Protein AF-A0AB35UXJ4-F1 (afdb_monomer_lite)

Structure (mmCIF, N/CA/C/O backbone):
data_AF-A0AB35UXJ4-F1
#
_entry.id   AF-A0AB35UXJ4-F1
#
loop_
_atom_site.group_PDB
_atom_site.id
_atom_site.type_symbol
_atom_site.label_atom_id
_atom_site.label_alt_id
_atom_site.label_comp_id
_atom_site.label_asym_id
_atom_site.label_entity_id
_atom_site.label_seq_id
_atom_site.pdbx_PDB_ins_code
_atom_site.Cartn_x
_atom_site.Cartn_y
_atom_site.Cartn_z
_atom_site.occupancy
_atom_site.B_iso_or_equiv
_atom_site.auth_seq_id
_atom_site.auth_comp_id
_atom_site.auth_asym_id
_atom_site.auth_atom_id
_atom_site.pdbx_PDB_model_num
ATOM 1 N N . MET A 1 1 ? 7.192 -17.928 13.103 1.00 44.62 1 MET A N 1
ATOM 2 C CA . MET A 1 1 ? 7.747 -16.560 13.075 1.00 44.62 1 MET A CA 1
ATOM 3 C C . MET A 1 1 ? 8.350 -16.409 11.691 1.00 44.62 1 MET A C 1
ATOM 5 O O . MET A 1 1 ? 9.428 -16.938 11.466 1.00 44.62 1 MET A O 1
ATOM 9 N N . GLU A 1 2 ? 7.587 -15.884 10.732 1.00 48.31 2 GLU A N 1
ATOM 10 C CA . GLU A 1 2 ? 8.100 -15.662 9.373 1.00 48.31 2 GLU A CA 1
ATOM 11 C C . GLU A 1 2 ? 9.211 -14.609 9.406 1.00 48.31 2 GLU A C 1
ATOM 13 O O . GLU A 1 2 ? 9.167 -13.668 10.206 1.00 48.31 2 GLU A O 1
ATOM 18 N N . GLU A 1 3 ? 10.234 -14.802 8.577 1.00 53.00 3 GLU A N 1
ATOM 19 C CA . GLU A 1 3 ? 11.333 -13.854 8.421 1.00 53.00 3 GLU A CA 1
ATOM 20 C C . GLU A 1 3 ? 10.792 -12.531 7.873 1.00 53.00 3 GLU A C 1
ATOM 22 O O . GLU A 1 3 ? 10.389 -12.434 6.716 1.00 53.00 3 GLU A O 1
ATOM 27 N N . LYS A 1 4 ? 10.803 -11.489 8.708 1.00 73.81 4 LYS A N 1
ATOM 28 C CA . LYS A 1 4 ? 10.549 -10.123 8.254 1.00 73.81 4 LYS A CA 1
ATOM 29 C C . LYS A 1 4 ? 11.798 -9.612 7.542 1.00 73.81 4 LYS A C 1
ATOM 31 O O . LYS A 1 4 ? 12.738 -9.198 8.224 1.00 73.81 4 LYS A O 1
ATOM 36 N N . PHE A 1 5 ? 11.814 -9.600 6.211 1.00 78.75 5 PHE A N 1
ATOM 37 C CA . PHE A 1 5 ? 12.940 -9.021 5.471 1.00 78.75 5 PHE A CA 1
ATOM 38 C C . PHE A 1 5 ? 12.989 -7.501 5.675 1.00 78.75 5 PHE A C 1
ATOM 40 O O . PHE A 1 5 ? 12.001 -6.880 6.067 1.00 78.75 5 PHE A O 1
ATOM 47 N N . THR A 1 6 ? 14.155 -6.904 5.466 1.00 87.25 6 THR A N 1
ATOM 48 C CA . THR A 1 6 ? 14.350 -5.450 5.454 1.00 87.25 6 THR A CA 1
ATOM 49 C C . THR A 1 6 ? 14.765 -5.039 4.057 1.00 87.25 6 THR A C 1
ATOM 51 O O . THR A 1 6 ? 15.587 -5.725 3.454 1.00 87.25 6 THR A O 1
ATOM 54 N N . PHE A 1 7 ? 14.240 -3.922 3.572 1.00 89.56 7 PHE A N 1
ATOM 55 C CA . PHE A 1 7 ? 14.668 -3.352 2.303 1.00 89.56 7 PHE A CA 1
ATOM 56 C C . PHE A 1 7 ? 16.129 -2.917 2.414 1.00 89.56 7 PHE A C 1
ATOM 58 O O . PHE A 1 7 ? 16.458 -2.108 3.292 1.00 89.56 7 PHE A O 1
ATOM 65 N N . ASP A 1 8 ? 16.990 -3.439 1.535 1.00 92.88 8 ASP A N 1
ATOM 66 C CA . ASP A 1 8 ? 18.337 -2.901 1.364 1.00 92.88 8 ASP A CA 1
ATOM 67 C C . ASP A 1 8 ? 18.229 -1.501 0.765 1.00 92.88 8 ASP A C 1
ATOM 69 O O . ASP A 1 8 ? 17.646 -1.310 -0.303 1.00 92.88 8 ASP A O 1
ATOM 73 N N . VAL A 1 9 ? 18.776 -0.505 1.457 1.00 94.00 9 VAL A N 1
ATOM 74 C CA . VAL A 1 9 ? 18.651 0.899 1.051 1.00 94.00 9 VAL A CA 1
ATOM 75 C C . VAL A 1 9 ? 19.321 1.126 -0.300 1.00 94.00 9 VAL A C 1
ATOM 77 O O . VAL A 1 9 ? 18.736 1.757 -1.179 1.00 94.00 9 VAL A O 1
ATOM 80 N N . VAL A 1 10 ? 20.522 0.578 -0.497 1.00 95.38 10 VAL A N 1
ATOM 81 C CA . VAL A 1 10 ? 21.304 0.809 -1.717 1.00 95.38 10 VAL A CA 1
ATOM 82 C C . VAL A 1 10 ? 20.694 0.058 -2.903 1.00 95.38 10 VAL A C 1
ATOM 84 O O . VAL A 1 10 ? 20.486 0.656 -3.963 1.00 95.38 10 VAL A O 1
ATOM 87 N N . GLY A 1 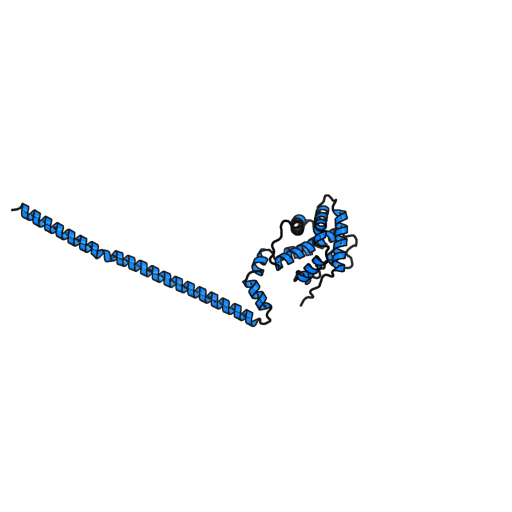11 ? 20.369 -1.223 -2.725 1.00 94.31 11 GLY A N 1
ATOM 88 C CA . GLY A 1 11 ? 19.704 -2.067 -3.715 1.00 94.31 11 GLY A CA 1
ATOM 89 C C . GLY A 1 11 ? 18.352 -1.504 -4.138 1.00 94.31 11 GLY A C 1
ATOM 90 O O . GLY A 1 11 ? 18.114 -1.316 -5.335 1.00 94.31 11 GLY A O 1
ATOM 91 N N . SER A 1 12 ? 17.518 -1.110 -3.171 1.00 94.88 12 SER A N 1
ATOM 92 C CA . SER A 1 12 ? 16.196 -0.527 -3.432 1.00 94.88 12 SER A CA 1
ATOM 93 C C . SER A 1 12 ? 16.286 0.784 -4.209 1.00 94.88 12 SER A C 1
ATOM 95 O O . SER A 1 12 ? 15.587 0.951 -5.208 1.00 94.88 12 SER A O 1
ATOM 97 N N . LEU A 1 13 ? 17.171 1.707 -3.810 1.00 96.25 13 LEU A N 1
ATOM 98 C CA . LEU A 1 13 ? 17.358 2.971 -4.531 1.00 96.25 13 LEU A CA 1
ATOM 99 C C . LEU A 1 13 ? 17.861 2.741 -5.956 1.00 96.25 13 LEU A C 1
ATOM 101 O O . LEU A 1 13 ? 17.386 3.383 -6.892 1.00 96.25 13 LEU A O 1
ATOM 105 N N . ASN A 1 14 ? 18.784 1.798 -6.146 1.00 95.31 14 ASN A N 1
ATOM 106 C CA . ASN A 1 14 ? 19.282 1.459 -7.472 1.00 95.31 14 ASN A CA 1
ATOM 107 C C . ASN A 1 14 ? 18.188 0.840 -8.356 1.00 95.31 14 ASN A C 1
ATOM 109 O O . ASN A 1 14 ? 18.100 1.190 -9.532 1.00 95.31 14 ASN A O 1
ATOM 113 N N . ALA A 1 15 ? 17.355 -0.046 -7.806 1.00 94.38 15 ALA A N 1
ATOM 114 C CA . ALA A 1 15 ? 16.219 -0.630 -8.511 1.00 94.38 15 ALA A CA 1
ATOM 115 C C . ALA A 1 15 ? 15.206 0.452 -8.916 1.00 94.38 15 ALA A C 1
ATOM 117 O O . ALA A 1 15 ? 14.901 0.574 -10.101 1.00 94.38 15 ALA A O 1
ATOM 118 N N . ILE A 1 16 ? 14.775 1.301 -7.974 1.00 96.44 16 ILE A N 1
ATOM 119 C CA . ILE A 1 16 ? 13.869 2.430 -8.241 1.00 96.44 16 ILE A CA 1
ATOM 120 C C . ILE A 1 16 ? 14.445 3.326 -9.335 1.00 96.44 16 ILE A C 1
ATOM 122 O O . ILE A 1 16 ? 13.769 3.581 -10.327 1.00 96.44 16 ILE A O 1
ATOM 126 N N . ARG A 1 17 ? 15.706 3.756 -9.205 1.00 96.31 17 ARG A N 1
ATOM 127 C CA . ARG A 1 17 ? 16.361 4.620 -10.195 1.00 96.31 17 ARG A CA 1
ATOM 128 C C . ARG A 1 17 ? 16.306 4.021 -11.594 1.00 96.31 17 ARG A C 1
ATOM 130 O O . ARG A 1 17 ? 15.861 4.693 -12.512 1.00 96.31 17 ARG A O 1
ATOM 137 N N . LYS A 1 18 ? 16.716 2.760 -11.754 1.00 94.31 18 LYS A N 1
ATOM 138 C CA . LYS A 1 18 ? 16.740 2.107 -13.069 1.00 94.31 18 LYS A CA 1
ATOM 139 C C . LYS A 1 18 ? 15.347 2.002 -13.688 1.00 94.31 18 LYS A C 1
ATOM 141 O O . LYS A 1 18 ? 15.207 2.160 -14.894 1.00 94.31 18 LYS A O 1
ATOM 146 N N . ILE A 1 19 ? 14.321 1.736 -12.881 1.00 95.19 19 ILE A N 1
ATOM 147 C CA . ILE A 1 19 ? 12.937 1.664 -13.366 1.00 95.19 19 ILE A CA 1
ATOM 148 C C . ILE A 1 19 ? 12.414 3.062 -13.726 1.00 95.19 19 ILE A C 1
ATOM 150 O O . ILE A 1 19 ? 11.730 3.215 -14.733 1.00 95.19 19 ILE A O 1
ATOM 154 N N . LEU A 1 20 ? 12.778 4.101 -12.972 1.00 96.50 20 LEU A N 1
ATOM 155 C CA . LEU A 1 20 ? 12.447 5.485 -13.322 1.00 96.50 20 LEU A CA 1
ATOM 156 C C . LEU A 1 20 ? 13.184 5.959 -14.583 1.00 96.50 20 LEU A C 1
ATOM 158 O O . LEU A 1 20 ? 12.603 6.681 -15.387 1.00 96.50 20 LEU A O 1
ATOM 162 N N . ASP A 1 21 ? 14.420 5.512 -14.811 1.00 95.44 21 ASP A N 1
ATOM 163 C CA . ASP A 1 21 ? 15.148 5.776 -16.058 1.00 95.44 21 ASP A CA 1
ATOM 164 C C . ASP A 1 21 ? 14.457 5.114 -17.266 1.00 95.44 21 ASP A C 1
ATOM 166 O O . ASP A 1 21 ? 14.473 5.665 -18.367 1.00 95.44 21 ASP A O 1
ATOM 170 N N . ILE A 1 22 ? 13.813 3.955 -17.069 1.00 94.38 22 ILE A N 1
ATOM 171 C CA . ILE A 1 22 ? 12.920 3.353 -18.070 1.00 94.38 22 ILE A CA 1
ATOM 172 C C . ILE A 1 22 ? 11.675 4.229 -18.244 1.00 94.38 22 ILE A C 1
ATOM 174 O O . ILE A 1 22 ? 11.307 4.525 -19.375 1.00 94.38 22 ILE A O 1
ATOM 178 N N . ALA A 1 23 ? 11.042 4.692 -17.162 1.00 96.00 23 ALA A N 1
ATOM 179 C CA . ALA A 1 23 ? 9.846 5.534 -17.244 1.00 96.00 23 ALA A CA 1
ATOM 180 C C . ALA A 1 23 ? 10.096 6.797 -18.093 1.00 96.00 23 ALA A C 1
ATOM 182 O O . ALA A 1 23 ? 9.291 7.137 -18.959 1.00 96.00 23 ALA A O 1
ATOM 183 N N . GLU A 1 24 ? 11.259 7.434 -17.943 1.00 96.31 24 GLU A N 1
ATOM 184 C CA . GLU A 1 24 ? 11.655 8.599 -18.748 1.00 96.31 24 GLU A CA 1
ATOM 185 C C . GLU A 1 24 ? 11.679 8.317 -20.261 1.00 96.31 24 GLU A C 1
ATOM 187 O O . GLU A 1 24 ? 11.420 9.220 -21.052 1.00 96.31 24 GLU A O 1
ATOM 192 N N . GLN A 1 25 ? 11.937 7.074 -20.680 1.00 94.62 25 GLN A N 1
ATOM 193 C CA . GLN A 1 25 ? 11.917 6.672 -22.094 1.00 94.62 25 GLN A CA 1
ATOM 194 C C . GLN A 1 25 ? 10.496 6.443 -22.631 1.00 94.62 25 GLN A C 1
ATOM 196 O O . GLN A 1 25 ? 10.285 6.439 -23.844 1.00 94.62 25 GLN A O 1
ATOM 201 N N . TYR A 1 26 ? 9.525 6.208 -21.745 1.00 93.69 26 TYR A N 1
ATOM 202 C CA . TYR A 1 26 ? 8.147 5.866 -22.104 1.00 93.69 26 TYR A CA 1
ATOM 203 C C . TYR A 1 26 ? 7.180 7.043 -21.930 1.00 93.69 26 TYR A C 1
ATOM 205 O O . TYR A 1 26 ? 6.108 7.003 -22.524 1.00 93.69 26 TYR A O 1
ATOM 213 N N . LYS A 1 27 ? 7.548 8.097 -21.187 1.00 94.31 27 LYS A N 1
ATOM 214 C CA . LYS A 1 27 ? 6.657 9.221 -20.834 1.00 94.31 27 LYS A CA 1
ATOM 215 C C . LYS A 1 27 ? 5.994 9.929 -22.021 1.00 94.31 27 LYS A C 1
ATOM 217 O O . LYS A 1 27 ? 4.864 10.379 -21.903 1.00 94.31 27 LYS A O 1
ATOM 222 N N . ASP A 1 28 ? 6.675 10.000 -23.166 1.00 94.81 28 ASP A N 1
ATOM 223 C CA . ASP A 1 28 ? 6.176 10.703 -24.356 1.00 94.81 28 ASP A CA 1
ATOM 224 C C . ASP A 1 28 ? 5.250 9.822 -25.220 1.00 94.81 28 ASP A C 1
ATOM 226 O O . ASP A 1 28 ? 4.777 10.245 -26.279 1.00 94.81 28 ASP A O 1
ATOM 230 N N . ARG A 1 29 ? 4.986 8.573 -24.806 1.00 93.50 29 ARG A N 1
ATOM 231 C CA . ARG A 1 29 ? 4.039 7.694 -25.499 1.00 93.50 29 ARG A CA 1
ATOM 232 C C . ARG A 1 29 ? 2.608 8.157 -25.258 1.00 93.50 29 ARG A C 1
ATOM 234 O O . ARG A 1 29 ? 2.197 8.405 -24.132 1.00 93.50 29 ARG A O 1
ATOM 241 N N . ASN A 1 30 ? 1.815 8.187 -26.325 1.00 93.00 30 ASN A N 1
ATOM 242 C CA . ASN A 1 30 ? 0.389 8.510 -26.261 1.00 93.00 30 ASN A CA 1
ATOM 243 C C . ASN A 1 30 ? -0.468 7.255 -26.004 1.00 93.00 30 ASN A C 1
ATOM 245 O O . ASN A 1 30 ? -1.399 6.953 -26.750 1.00 93.00 30 ASN A O 1
ATOM 249 N N . ASP A 1 31 ? -0.089 6.473 -24.998 1.00 93.56 31 ASP A N 1
ATOM 250 C CA . ASP A 1 31 ? -0.793 5.272 -24.557 1.00 93.56 31 ASP A CA 1
ATOM 251 C C . ASP A 1 31 ? -0.819 5.200 -23.022 1.00 93.56 31 ASP A C 1
ATOM 253 O O . ASP A 1 31 ? -0.272 6.053 -22.320 1.00 93.56 31 ASP A O 1
ATOM 257 N N . TRP A 1 32 ? -1.476 4.173 -22.480 1.00 94.12 32 TRP A N 1
ATOM 258 C CA . TRP A 1 32 ? -1.582 4.002 -21.030 1.00 94.12 32 TRP A CA 1
ATOM 259 C C . TRP A 1 32 ? -0.216 3.770 -20.360 1.00 94.12 32 TRP A C 1
ATOM 261 O O . TRP A 1 32 ? -0.048 4.097 -19.189 1.00 94.12 32 TRP A O 1
ATOM 271 N N . MET A 1 33 ? 0.772 3.245 -21.092 1.00 93.50 33 MET A N 1
ATOM 272 C CA . MET A 1 33 ? 2.122 3.052 -20.567 1.00 93.50 33 MET A CA 1
ATOM 273 C C . MET A 1 33 ? 2.868 4.378 -20.431 1.00 93.50 33 MET A C 1
ATOM 275 O O . MET A 1 33 ? 3.610 4.546 -19.465 1.00 93.50 33 MET A O 1
ATOM 279 N N . GLY A 1 34 ? 2.660 5.327 -21.348 1.00 95.00 34 GLY A N 1
ATOM 280 C CA . GLY A 1 34 ? 3.180 6.687 -21.210 1.00 95.00 34 GLY A CA 1
ATOM 281 C C . GLY A 1 34 ? 2.569 7.433 -20.027 1.00 95.00 34 GLY A C 1
ATOM 282 O O . GLY A 1 34 ? 3.291 8.083 -19.266 1.00 95.00 34 GLY A O 1
ATOM 283 N N . GLU A 1 35 ? 1.266 7.261 -19.785 1.00 96.25 35 GLU A N 1
ATOM 284 C CA . GLU A 1 35 ? 0.632 7.819 -18.587 1.00 96.25 35 GLU A CA 1
ATOM 285 C C . GLU A 1 35 ? 1.176 7.170 -17.304 1.00 96.25 35 GLU A C 1
ATOM 287 O O . GLU A 1 35 ? 1.583 7.891 -16.395 1.00 96.25 35 GLU A O 1
ATOM 292 N N . LEU A 1 36 ? 1.284 5.836 -17.246 1.00 96.19 36 LEU A N 1
ATOM 293 C CA . LEU A 1 36 ? 1.891 5.126 -16.112 1.00 96.19 36 LEU A CA 1
ATOM 294 C C . LEU A 1 36 ? 3.313 5.625 -15.824 1.00 96.19 36 LEU A C 1
ATOM 296 O O . LEU A 1 36 ? 3.661 5.904 -14.676 1.00 96.19 36 LEU A O 1
ATOM 300 N N . ALA A 1 37 ? 4.128 5.753 -16.872 1.00 96.81 37 ALA A N 1
ATOM 301 C CA . ALA A 1 37 ? 5.487 6.259 -16.774 1.00 96.81 37 ALA A CA 1
ATOM 302 C C . ALA A 1 37 ? 5.522 7.686 -16.208 1.00 96.81 37 ALA A C 1
ATOM 304 O O . ALA A 1 37 ? 6.327 7.975 -15.325 1.00 96.81 37 ALA A O 1
ATOM 305 N N . THR A 1 38 ? 4.606 8.550 -16.649 1.00 97.31 38 THR A N 1
ATOM 306 C CA . THR A 1 38 ? 4.476 9.924 -16.147 1.00 97.31 38 THR A CA 1
ATOM 307 C C . THR A 1 38 ? 4.150 9.935 -14.651 1.00 97.31 38 THR A C 1
ATOM 309 O O . THR A 1 38 ? 4.852 10.587 -13.883 1.00 97.31 38 THR A O 1
ATOM 312 N N . ARG A 1 39 ? 3.176 9.127 -14.202 1.00 96.56 39 ARG A N 1
ATOM 313 C CA . ARG A 1 39 ? 2.820 9.022 -12.771 1.00 96.56 39 ARG A CA 1
ATOM 314 C C . ARG A 1 39 ? 3.981 8.539 -11.901 1.00 96.56 39 ARG A C 1
ATOM 316 O O . ARG A 1 39 ? 4.142 9.000 -10.775 1.00 96.56 39 ARG A O 1
ATOM 323 N N . LEU A 1 40 ? 4.798 7.614 -12.407 1.00 97.06 40 LEU A N 1
ATOM 324 C CA . LEU A 1 40 ? 5.996 7.149 -11.701 1.00 97.06 40 LEU A CA 1
ATOM 325 C C . LEU A 1 40 ? 7.077 8.237 -11.617 1.00 97.06 40 LEU A C 1
ATOM 327 O O . LEU A 1 40 ? 7.740 8.358 -10.588 1.00 97.06 40 LEU A O 1
ATOM 331 N N . ILE A 1 41 ? 7.245 9.042 -12.669 1.00 96.81 41 ILE A N 1
ATOM 332 C CA . ILE A 1 41 ? 8.180 10.175 -12.673 1.00 96.81 41 ILE A CA 1
ATOM 333 C C . ILE A 1 41 ? 7.732 11.252 -11.681 1.00 96.81 41 ILE A C 1
ATOM 335 O O . ILE A 1 41 ? 8.576 11.770 -10.950 1.00 96.81 41 ILE A O 1
ATOM 339 N N . ASP A 1 42 ? 6.432 11.541 -11.594 1.00 96.00 42 ASP A N 1
ATOM 340 C CA . ASP A 1 42 ? 5.886 12.508 -10.630 1.00 96.00 42 ASP A CA 1
ATOM 341 C C . ASP A 1 42 ? 6.235 12.126 -9.179 1.00 96.00 42 ASP A C 1
ATOM 343 O O . ASP A 1 42 ? 6.496 12.989 -8.342 1.00 96.00 42 ASP A O 1
ATOM 347 N N . LEU A 1 43 ? 6.329 10.822 -8.894 1.00 95.12 43 LEU A N 1
ATOM 348 C CA . LEU A 1 43 ? 6.711 10.275 -7.589 1.00 95.12 43 LEU A CA 1
ATOM 349 C C . LEU A 1 43 ? 8.220 10.249 -7.325 1.00 95.12 43 LEU A C 1
ATOM 351 O O . LEU A 1 43 ? 8.637 9.932 -6.212 1.00 95.12 43 LEU A O 1
ATOM 355 N N . LYS A 1 44 ? 9.069 10.566 -8.309 1.00 94.12 44 LYS A N 1
ATOM 356 C CA . LYS A 1 44 ? 10.532 10.404 -8.223 1.00 94.12 44 LYS A CA 1
ATOM 357 C C . LYS A 1 44 ? 11.139 11.056 -6.984 1.00 94.12 44 LYS A C 1
ATOM 359 O O . LYS A 1 44 ? 12.000 10.452 -6.350 1.00 94.12 44 LYS A O 1
ATOM 364 N N . LEU A 1 45 ? 10.707 12.269 -6.641 1.00 92.12 45 LEU A N 1
ATOM 365 C CA . LEU A 1 45 ? 11.223 12.995 -5.475 1.00 92.12 45 LEU A CA 1
ATOM 366 C C . LEU A 1 45 ? 10.801 12.350 -4.149 1.00 92.12 45 LEU A C 1
ATOM 368 O O . LEU A 1 45 ? 11.563 12.398 -3.184 1.00 92.12 45 LEU A O 1
ATOM 372 N N . ASP A 1 46 ? 9.632 11.715 -4.124 1.00 91.62 46 ASP A N 1
ATOM 373 C CA . ASP A 1 46 ? 9.080 11.072 -2.935 1.00 91.62 46 ASP A CA 1
ATOM 374 C C . ASP A 1 46 ? 9.746 9.712 -2.691 1.00 91.62 46 ASP A C 1
ATOM 376 O O . ASP A 1 46 ? 10.151 9.403 -1.569 1.00 91.62 46 ASP A O 1
ATOM 380 N N . VAL A 1 47 ? 9.915 8.909 -3.750 1.00 93.56 47 VAL A N 1
ATOM 381 C CA . VAL A 1 47 ? 10.314 7.495 -3.628 1.00 93.56 47 VAL A CA 1
ATOM 382 C C . VAL A 1 47 ? 11.814 7.248 -3.779 1.00 93.56 47 VAL A C 1
ATOM 384 O O . VAL A 1 47 ? 12.335 6.273 -3.238 1.00 93.56 47 VAL A O 1
ATOM 387 N N . HIS A 1 48 ? 12.550 8.119 -4.475 1.00 93.38 48 HIS A N 1
ATOM 388 C CA . HIS A 1 48 ? 13.998 7.977 -4.661 1.00 93.38 48 HIS A CA 1
ATOM 389 C C . HIS A 1 48 ? 14.774 8.715 -3.556 1.00 93.38 48 HIS A C 1
ATOM 391 O O . HIS A 1 48 ? 15.562 9.630 -3.808 1.00 93.38 48 HIS A O 1
ATOM 397 N N . SER A 1 49 ? 14.537 8.322 -2.302 1.00 95.00 49 SER A N 1
ATOM 398 C CA . SER A 1 49 ? 15.248 8.859 -1.140 1.00 95.00 49 SER A CA 1
ATOM 399 C C . SER A 1 49 ? 15.520 7.788 -0.084 1.00 95.00 49 SER A C 1
ATOM 401 O O . SER A 1 49 ? 14.710 6.890 0.144 1.00 95.00 49 SER A O 1
ATOM 403 N N . GLU A 1 50 ? 16.652 7.895 0.618 1.00 95.38 50 GLU A N 1
ATOM 404 C CA . GLU A 1 50 ? 16.944 7.010 1.758 1.00 95.38 50 GLU A CA 1
ATOM 405 C C . GLU A 1 50 ? 15.878 7.137 2.855 1.00 95.38 50 GLU A C 1
ATOM 407 O O . GLU A 1 50 ? 15.522 6.157 3.508 1.00 95.38 50 GLU A O 1
ATOM 412 N N . SER A 1 51 ? 15.334 8.345 3.037 1.00 95.06 51 SER A N 1
ATOM 413 C CA . SER A 1 51 ? 14.249 8.616 3.984 1.00 95.06 51 SER A CA 1
ATOM 414 C C . SER A 1 51 ? 13.015 7.765 3.686 1.00 95.06 51 SER A C 1
ATOM 416 O O . SER A 1 51 ? 12.439 7.180 4.607 1.00 95.06 51 SER A O 1
ATOM 418 N N . TYR A 1 52 ? 12.649 7.634 2.407 1.00 94.12 52 TYR A N 1
ATOM 419 C CA . TYR A 1 52 ? 11.535 6.800 1.976 1.00 94.12 52 TYR A CA 1
ATOM 420 C C . TYR A 1 52 ? 11.776 5.327 2.311 1.00 94.12 52 TYR A C 1
ATOM 422 O O . TYR A 1 52 ? 10.965 4.731 3.017 1.00 94.12 52 TYR A O 1
ATOM 430 N N . ILE A 1 53 ? 12.927 4.757 1.937 1.00 95.06 53 ILE A N 1
ATOM 431 C CA . ILE A 1 53 ? 13.232 3.343 2.231 1.00 95.06 53 ILE A CA 1
ATOM 432 C C . ILE A 1 53 ? 13.268 3.073 3.743 1.00 95.06 53 ILE A C 1
ATOM 434 O O . ILE A 1 53 ? 12.730 2.077 4.230 1.00 95.06 53 ILE A O 1
ATOM 438 N N . ASN A 1 54 ? 13.826 3.998 4.523 1.00 93.00 54 ASN A N 1
ATOM 439 C CA . ASN A 1 54 ? 13.813 3.912 5.982 1.00 93.00 54 ASN A CA 1
ATOM 440 C C . ASN A 1 54 ? 12.400 4.061 6.571 1.00 93.00 54 ASN A C 1
ATOM 442 O O . ASN A 1 54 ? 12.097 3.480 7.614 1.00 93.00 54 ASN A O 1
ATOM 446 N N . SER A 1 55 ? 11.517 4.832 5.933 1.00 91.38 55 SER A N 1
ATOM 447 C CA . SER A 1 55 ? 10.093 4.884 6.276 1.00 91.38 55 SER A CA 1
ATOM 448 C C . SER A 1 55 ? 9.424 3.533 6.024 1.00 91.38 55 SER A C 1
ATOM 450 O O . SER A 1 55 ? 8.769 3.009 6.924 1.00 91.38 55 SER A O 1
ATOM 452 N N . LEU A 1 56 ? 9.673 2.912 4.867 1.00 91.50 56 LEU A N 1
ATOM 453 C CA . LEU A 1 56 ? 9.143 1.587 4.540 1.00 91.50 56 LEU A CA 1
ATOM 454 C C . LEU A 1 56 ? 9.584 0.533 5.560 1.00 91.50 56 LEU A C 1
ATOM 456 O O . LEU A 1 56 ? 8.752 -0.185 6.111 1.00 91.50 56 LEU A O 1
ATOM 460 N N . ASN A 1 57 ? 10.875 0.496 5.900 1.00 90.25 57 ASN A N 1
ATOM 461 C CA . ASN A 1 57 ? 11.414 -0.433 6.896 1.00 90.25 57 ASN A CA 1
ATOM 462 C C . ASN A 1 57 ? 10.761 -0.287 8.284 1.00 90.25 57 ASN A C 1
ATOM 464 O O . ASN A 1 57 ? 10.628 -1.284 9.003 1.00 90.25 57 ASN A O 1
ATOM 468 N N . ARG A 1 58 ? 10.346 0.932 8.655 1.00 88.06 58 ARG A N 1
ATOM 469 C CA . ARG A 1 58 ? 9.663 1.221 9.926 1.00 88.06 58 ARG A CA 1
ATOM 470 C C . ARG A 1 58 ? 8.171 0.894 9.888 1.00 88.06 58 ARG A C 1
ATOM 472 O O . ARG A 1 58 ? 7.655 0.388 10.881 1.00 88.06 58 ARG A O 1
ATOM 479 N N . ASN A 1 59 ? 7.501 1.169 8.770 1.00 86.19 59 ASN A N 1
ATOM 480 C CA . ASN A 1 59 ? 6.038 1.221 8.711 1.00 86.19 59 ASN A CA 1
ATOM 481 C C . ASN A 1 59 ? 5.385 0.005 8.018 1.00 86.19 59 ASN A C 1
ATOM 483 O O . ASN A 1 59 ? 4.253 -0.338 8.356 1.00 86.19 59 ASN A O 1
ATOM 487 N N . LEU A 1 60 ? 6.074 -0.693 7.105 1.00 85.62 60 LEU A N 1
ATOM 488 C CA . LEU A 1 60 ? 5.530 -1.851 6.371 1.00 85.62 60 LEU A CA 1
ATOM 489 C C . LEU A 1 60 ? 5.650 -3.163 7.157 1.00 85.62 60 LEU A C 1
ATOM 491 O O . LEU A 1 60 ? 6.533 -3.982 6.912 1.00 85.62 60 LEU A O 1
ATOM 495 N N . ILE A 1 61 ? 4.781 -3.384 8.142 1.00 76.62 61 ILE A N 1
ATOM 496 C CA . ILE A 1 61 ? 4.909 -4.533 9.058 1.00 76.62 61 ILE A CA 1
ATOM 497 C C . ILE A 1 61 ? 4.512 -5.872 8.401 1.00 76.62 61 ILE A C 1
ATOM 499 O O . ILE A 1 61 ? 5.185 -6.877 8.637 1.00 76.62 61 ILE A O 1
ATOM 503 N N . THR A 1 62 ? 3.442 -5.907 7.602 1.00 74.94 62 THR A N 1
ATOM 504 C CA . THR A 1 62 ? 2.924 -7.109 6.921 1.00 74.94 62 THR A CA 1
ATOM 505 C C . THR A 1 62 ? 3.590 -7.297 5.567 1.00 74.94 62 THR A C 1
ATOM 507 O O . THR A 1 62 ? 4.026 -8.416 5.308 1.00 74.94 62 THR A O 1
ATOM 510 N N . CYS A 1 63 ? 3.773 -6.252 4.744 1.00 79.50 63 CYS A N 1
ATOM 511 C CA . CYS A 1 63 ? 4.437 -6.425 3.443 1.00 79.50 63 CYS A CA 1
ATOM 512 C C . CYS A 1 63 ? 5.863 -6.978 3.583 1.00 79.50 63 CYS A C 1
ATOM 514 O O . CYS A 1 63 ? 6.282 -7.792 2.767 1.00 79.50 63 CYS A O 1
ATOM 516 N N . ARG A 1 64 ? 6.571 -6.664 4.678 1.00 79.25 64 ARG A N 1
ATOM 517 C CA . ARG A 1 64 ? 7.884 -7.252 5.003 1.00 79.25 64 ARG A CA 1
ATOM 518 C C . ARG A 1 64 ? 7.877 -8.758 5.292 1.00 79.25 64 ARG A C 1
ATOM 520 O O . ARG A 1 64 ? 8.945 -9.352 5.398 1.00 79.25 64 ARG A O 1
ATOM 527 N N . SER A 1 65 ? 6.714 -9.382 5.456 1.00 78.81 65 SER A N 1
ATOM 528 C CA . SER A 1 65 ? 6.599 -10.847 5.570 1.00 78.81 65 SER A CA 1
ATOM 529 C C . SER A 1 65 ? 6.496 -11.506 4.186 1.00 78.81 65 SER A C 1
ATOM 531 O O . SER A 1 65 ? 6.797 -12.685 4.024 1.00 78.81 65 SER A O 1
ATOM 533 N N . PHE A 1 66 ? 6.163 -10.727 3.152 1.00 80.12 66 PHE A N 1
ATOM 534 C CA . PHE A 1 66 ? 6.052 -11.186 1.774 1.00 80.12 66 PHE A CA 1
ATOM 535 C C . PHE A 1 66 ? 7.301 -10.816 0.985 1.00 80.12 66 PHE A C 1
ATOM 537 O O . PHE A 1 66 ? 7.340 -9.786 0.322 1.00 80.12 66 PHE A O 1
ATOM 544 N N . LYS A 1 67 ? 8.314 -11.690 0.967 1.00 81.50 67 LYS A N 1
ATOM 545 C CA . LYS A 1 67 ? 9.543 -11.477 0.170 1.00 81.50 67 LYS A CA 1
ATOM 546 C C . LYS A 1 67 ? 9.270 -11.226 -1.324 1.00 81.50 67 LYS A C 1
ATOM 548 O O . LYS A 1 67 ? 10.156 -10.802 -2.052 1.00 81.50 67 LYS A O 1
ATOM 553 N N . GLY A 1 68 ? 8.069 -11.537 -1.826 1.00 83.75 68 GLY A N 1
ATOM 554 C CA . GLY A 1 68 ? 7.579 -11.128 -3.154 1.00 83.75 68 GLY A CA 1
ATOM 555 C C . GLY A 1 68 ? 7.623 -9.618 -3.390 1.00 83.75 68 GLY A C 1
ATOM 556 O O . GLY A 1 68 ? 7.939 -9.193 -4.493 1.00 83.75 68 GLY A O 1
ATOM 557 N N . LEU A 1 69 ? 7.380 -8.839 -2.340 1.00 87.62 69 LEU A N 1
ATOM 558 C CA . LEU A 1 69 ? 7.324 -7.382 -2.328 1.00 87.62 69 LEU A CA 1
ATOM 559 C C . LEU A 1 69 ? 8.659 -6.742 -1.927 1.00 87.62 69 LEU A C 1
ATOM 561 O O . LEU A 1 69 ? 8.691 -5.708 -1.274 1.00 87.62 69 LEU A O 1
ATOM 565 N N . ASP A 1 70 ? 9.785 -7.372 -2.234 1.00 90.38 70 ASP A N 1
ATOM 566 C CA . ASP A 1 70 ? 11.071 -6.693 -2.093 1.00 90.38 70 ASP A CA 1
ATOM 567 C C . ASP A 1 70 ? 11.280 -5.781 -3.312 1.00 90.38 70 ASP A C 1
ATOM 569 O O . ASP A 1 70 ? 11.079 -6.221 -4.443 1.00 90.38 70 ASP A O 1
ATOM 573 N N . ILE A 1 71 ? 11.666 -4.517 -3.113 1.00 91.25 71 ILE A N 1
ATOM 574 C CA . ILE A 1 71 ? 11.783 -3.521 -4.194 1.00 91.25 71 ILE A CA 1
ATOM 575 C C . ILE A 1 71 ? 12.738 -4.001 -5.288 1.00 91.25 71 ILE A C 1
ATOM 577 O O . ILE A 1 71 ? 12.480 -3.786 -6.472 1.00 91.25 71 ILE A O 1
ATOM 581 N N . GLU A 1 72 ? 13.807 -4.706 -4.922 1.00 90.94 72 GLU A N 1
ATOM 582 C CA . GLU A 1 72 ? 14.741 -5.283 -5.892 1.00 90.94 72 GLU A CA 1
ATOM 583 C C . GLU A 1 72 ? 14.058 -6.280 -6.845 1.00 90.94 72 GLU A C 1
ATOM 585 O O . GLU A 1 72 ? 14.430 -6.382 -8.016 1.00 90.94 72 GLU A O 1
ATOM 590 N N . ARG A 1 73 ? 12.974 -6.931 -6.405 1.00 88.69 73 ARG A N 1
ATOM 591 C CA . ARG A 1 73 ? 12.188 -7.857 -7.233 1.00 88.69 73 ARG A CA 1
ATOM 592 C C . ARG A 1 73 ? 11.307 -7.162 -8.256 1.00 88.69 73 ARG A C 1
ATOM 594 O O . ARG A 1 73 ? 10.954 -7.784 -9.260 1.00 88.69 73 ARG A O 1
ATOM 601 N N . ALA A 1 74 ? 11.016 -5.872 -8.082 1.00 88.44 74 ALA A N 1
ATOM 602 C CA . ALA A 1 74 ? 10.432 -5.081 -9.163 1.00 88.44 74 ALA A CA 1
ATOM 603 C C . ALA A 1 74 ? 11.394 -4.992 -10.362 1.00 88.44 74 ALA A C 1
ATOM 605 O O . ALA A 1 74 ? 10.941 -4.903 -11.502 1.00 88.44 74 ALA A O 1
ATOM 606 N N . TRP A 1 75 ? 12.711 -5.068 -10.121 1.00 87.94 75 TRP A N 1
ATOM 607 C CA . TRP A 1 75 ? 13.739 -5.034 -11.161 1.00 87.94 75 TRP A CA 1
ATOM 608 C C . TRP A 1 75 ? 14.041 -6.413 -11.767 1.00 87.94 75 TRP A C 1
ATOM 610 O O . TRP A 1 75 ? 14.074 -6.542 -12.996 1.00 87.94 75 TRP A O 1
ATOM 620 N N . ASP A 1 76 ? 14.287 -7.426 -10.928 1.00 80.50 76 ASP A N 1
ATOM 621 C CA . ASP A 1 76 ? 14.785 -8.744 -11.362 1.00 80.50 76 ASP A CA 1
ATOM 622 C C . ASP A 1 76 ? 13.704 -9.836 -11.480 1.00 80.50 76 ASP A C 1
ATOM 624 O O . ASP A 1 76 ? 13.973 -10.937 -11.962 1.00 80.50 76 ASP A O 1
ATOM 628 N N . GLY A 1 77 ? 12.478 -9.546 -11.039 1.00 73.19 77 GLY A N 1
ATOM 629 C CA . GLY A 1 77 ? 11.350 -10.473 -11.048 1.00 73.19 77 GLY A CA 1
ATOM 630 C C . GLY A 1 77 ? 11.474 -11.681 -10.130 1.00 73.19 77 GLY A C 1
ATOM 631 O O . GLY A 1 77 ? 10.609 -12.553 -10.154 1.00 73.19 77 GLY A O 1
ATOM 632 N N . GLY A 1 78 ? 12.513 -11.750 -9.300 1.00 67.12 78 GLY A N 1
ATOM 633 C CA . GLY A 1 78 ? 12.666 -12.766 -8.277 1.00 67.12 78 GLY A CA 1
ATOM 634 C C . GLY A 1 78 ? 13.002 -14.171 -8.772 1.00 67.12 78 GLY A C 1
ATOM 635 O O . GLY A 1 78 ? 12.903 -15.094 -7.959 1.00 67.12 78 GLY A O 1
ATOM 636 N N . VAL A 1 79 ? 13.361 -14.350 -10.052 1.00 60.44 79 VAL A N 1
ATOM 637 C CA . VAL A 1 79 ? 13.727 -15.645 -10.656 1.00 60.44 79 VAL A CA 1
ATOM 638 C C . VAL A 1 79 ? 14.815 -15.472 -11.725 1.00 60.44 79 VAL A C 1
ATOM 640 O O . VAL A 1 79 ? 14.799 -14.516 -12.498 1.00 60.44 79 VAL A O 1
ATOM 643 N N . LYS A 1 80 ? 15.737 -16.441 -11.835 1.00 48.34 80 LYS A N 1
ATOM 644 C CA . LYS A 1 80 ? 16.707 -16.509 -12.944 1.00 48.34 80 LYS A CA 1
ATOM 645 C C . LYS A 1 80 ? 15.970 -16.849 -14.244 1.00 48.34 80 LYS A C 1
ATOM 647 O O . LYS A 1 80 ? 15.646 -18.008 -14.472 1.00 48.34 80 LYS A O 1
ATOM 652 N N . GLY A 1 81 ? 15.703 -15.844 -15.073 1.00 53.44 81 GLY A N 1
ATOM 653 C CA . GLY A 1 81 ? 15.009 -16.013 -16.356 1.00 53.44 81 GLY A CA 1
ATOM 654 C C . GLY A 1 81 ? 14.096 -14.850 -16.740 1.00 53.44 81 GLY A C 1
ATOM 655 O O . GLY A 1 81 ? 13.668 -14.791 -17.889 1.00 53.44 81 GLY A O 1
ATOM 656 N N . PHE A 1 82 ? 13.835 -13.912 -15.823 1.00 62.62 82 PHE A N 1
ATOM 657 C CA . PHE A 1 82 ? 13.175 -12.656 -16.167 1.00 62.62 82 PHE A CA 1
ATOM 658 C C . PHE A 1 82 ? 14.041 -11.906 -17.185 1.00 62.62 82 PHE A C 1
ATOM 660 O O . PHE A 1 82 ? 15.217 -11.636 -16.922 1.00 62.62 82 PHE A O 1
ATOM 667 N N . SER A 1 83 ? 13.515 -11.664 -18.388 1.00 65.00 83 SER A N 1
ATOM 668 C CA . SER A 1 83 ? 14.359 -11.175 -19.479 1.00 65.00 83 SER A CA 1
ATOM 669 C C . SER A 1 83 ? 14.833 -9.755 -19.173 1.00 65.00 83 SER A C 1
ATOM 671 O O . SER A 1 83 ? 14.062 -8.920 -18.697 1.00 65.00 83 SER A O 1
ATOM 673 N N . GLU A 1 84 ? 16.084 -9.432 -19.512 1.00 58.59 84 GLU A N 1
ATOM 674 C CA . GLU A 1 84 ? 16.625 -8.084 -19.299 1.00 58.59 84 GLU A CA 1
ATOM 675 C C . GLU A 1 84 ? 15.823 -6.979 -20.013 1.00 58.59 84 GLU A C 1
ATOM 677 O O . GLU A 1 84 ? 15.963 -5.818 -19.642 1.00 58.59 84 GLU A O 1
ATOM 682 N N . LYS A 1 85 ? 14.949 -7.317 -20.971 1.00 63.38 85 LYS A N 1
ATOM 683 C CA . LYS A 1 85 ? 14.193 -6.378 -21.818 1.00 63.38 85 LYS A CA 1
ATOM 684 C C . LYS A 1 85 ? 12.727 -6.168 -21.407 1.00 63.38 85 LYS A C 1
ATOM 686 O O . LYS A 1 85 ? 11.971 -5.552 -22.150 1.00 63.38 85 LYS A O 1
ATOM 691 N N . GLN A 1 86 ? 12.302 -6.687 -20.256 1.00 81.62 86 GLN A N 1
ATOM 692 C CA . GLN A 1 86 ? 10.910 -6.624 -19.788 1.00 81.62 86 GLN A CA 1
ATOM 693 C C . GLN A 1 86 ? 10.576 -5.310 -19.054 1.00 81.62 86 GLN A C 1
ATOM 695 O O . GLN A 1 86 ? 10.122 -5.297 -17.913 1.00 81.62 86 GLN A O 1
ATOM 700 N N . ASP A 1 87 ? 10.808 -4.186 -19.729 1.00 88.44 87 ASP A N 1
ATOM 701 C CA . ASP A 1 87 ? 10.633 -2.833 -19.187 1.00 88.44 87 ASP A CA 1
ATOM 702 C C . ASP A 1 87 ? 9.201 -2.546 -18.722 1.00 88.44 87 ASP A C 1
ATOM 704 O O . ASP A 1 87 ? 9.001 -1.978 -17.650 1.00 88.44 87 ASP A O 1
ATOM 708 N N . ILE A 1 88 ? 8.208 -3.005 -19.487 1.00 88.12 88 ILE A N 1
ATOM 709 C CA . ILE A 1 88 ? 6.780 -2.829 -19.184 1.00 88.12 88 ILE A CA 1
ATOM 710 C C . ILE A 1 88 ? 6.439 -3.436 -17.820 1.00 88.12 88 ILE A C 1
ATOM 712 O O . ILE A 1 88 ? 5.912 -2.744 -16.948 1.00 88.12 88 ILE A O 1
ATOM 716 N N . HIS A 1 89 ? 6.819 -4.692 -17.589 1.00 88.31 89 HIS A N 1
ATOM 717 C CA . HIS A 1 89 ? 6.567 -5.359 -16.315 1.00 88.31 89 HIS A CA 1
ATOM 718 C C . HIS A 1 89 ? 7.274 -4.676 -15.139 1.00 88.31 89 HIS A C 1
ATOM 720 O O . HIS A 1 89 ? 6.735 -4.651 -14.036 1.00 88.31 89 HIS A O 1
ATOM 726 N N . ARG A 1 90 ? 8.473 -4.112 -15.340 1.00 90.56 90 ARG A N 1
ATOM 727 C CA . ARG A 1 90 ? 9.191 -3.388 -14.277 1.00 90.56 90 ARG A CA 1
ATOM 728 C C . ARG A 1 90 ? 8.448 -2.126 -13.856 1.00 90.56 90 ARG A C 1
ATOM 730 O O . ARG A 1 90 ? 8.304 -1.878 -12.661 1.00 90.56 90 ARG A O 1
ATOM 737 N N . LEU A 1 91 ? 7.945 -1.363 -14.830 1.00 93.44 91 LEU A N 1
ATOM 738 C CA . LEU A 1 91 ? 7.108 -0.188 -14.575 1.00 93.44 91 LEU A CA 1
ATOM 739 C C . LEU A 1 91 ? 5.827 -0.583 -13.833 1.00 93.44 91 LEU A C 1
ATOM 741 O O . LEU A 1 91 ? 5.514 -0.010 -12.791 1.00 93.44 91 LEU A O 1
ATOM 745 N N . GLN A 1 92 ? 5.126 -1.605 -14.331 1.00 92.69 92 GLN A N 1
ATOM 746 C CA . GLN A 1 92 ? 3.903 -2.119 -13.715 1.00 92.69 92 GLN A CA 1
ATOM 747 C C . GLN A 1 92 ? 4.135 -2.581 -12.271 1.00 92.69 92 GLN A C 1
ATOM 749 O O . GLN A 1 92 ? 3.394 -2.189 -11.371 1.00 92.69 92 GLN A O 1
ATOM 754 N N . ARG A 1 93 ? 5.181 -3.375 -12.022 1.00 91.19 93 ARG A N 1
ATOM 755 C CA . ARG A 1 93 ? 5.500 -3.888 -10.684 1.00 91.19 93 ARG A CA 1
ATOM 756 C C . ARG A 1 93 ? 5.881 -2.790 -9.718 1.00 91.19 93 ARG A C 1
ATOM 758 O O . ARG A 1 93 ? 5.384 -2.799 -8.598 1.00 91.19 93 ARG A O 1
ATOM 765 N N . LEU A 1 94 ? 6.719 -1.839 -10.138 1.00 94.88 94 LEU A N 1
ATOM 766 C CA . LEU A 1 94 ? 7.059 -0.715 -9.273 1.00 94.88 94 LEU A CA 1
ATOM 767 C C . LEU A 1 94 ? 5.796 0.059 -8.885 1.00 94.88 94 LEU A C 1
ATOM 769 O O . LEU A 1 94 ? 5.603 0.334 -7.706 1.00 94.88 94 LEU A O 1
ATOM 773 N N . ALA A 1 95 ? 4.908 0.344 -9.839 1.00 95.38 95 ALA A N 1
ATOM 774 C CA . ALA A 1 95 ? 3.649 1.021 -9.549 1.00 95.38 95 ALA A CA 1
ATOM 775 C C . ALA A 1 95 ? 2.787 0.249 -8.541 1.00 95.38 95 ALA A C 1
ATOM 777 O O . ALA A 1 95 ? 2.331 0.826 -7.555 1.00 95.38 95 ALA A O 1
ATOM 778 N N . LEU A 1 96 ? 2.608 -1.058 -8.747 1.00 92.94 96 LEU A N 1
ATOM 779 C CA . LEU A 1 96 ? 1.824 -1.902 -7.844 1.00 92.94 96 LEU A CA 1
ATOM 780 C C . LEU A 1 96 ? 2.444 -1.972 -6.449 1.00 92.94 96 LEU A C 1
ATOM 782 O O . LEU A 1 96 ? 1.731 -1.820 -5.463 1.00 92.94 96 LEU A O 1
ATOM 786 N N . PHE A 1 97 ? 3.762 -2.134 -6.353 1.00 94.06 97 PHE A N 1
ATOM 787 C CA . PHE A 1 97 ? 4.472 -2.163 -5.076 1.00 94.06 97 PHE A CA 1
ATOM 788 C C . PHE A 1 97 ? 4.277 -0.858 -4.312 1.00 94.06 97 PHE A C 1
ATOM 790 O O . PHE A 1 97 ? 3.877 -0.888 -3.154 1.00 94.06 97 PHE A O 1
ATOM 797 N N . LEU A 1 98 ? 4.483 0.284 -4.971 1.00 94.62 98 LEU A N 1
ATOM 798 C CA . LEU A 1 98 ? 4.299 1.601 -4.363 1.00 94.62 98 LEU A CA 1
ATOM 799 C C . LEU A 1 98 ? 2.868 1.800 -3.848 1.00 94.62 98 LEU A C 1
ATOM 801 O O . LEU A 1 98 ? 2.685 2.275 -2.730 1.00 94.62 98 LEU A O 1
ATOM 805 N N . VAL A 1 99 ? 1.860 1.390 -4.624 1.00 92.56 99 VAL A N 1
ATOM 806 C CA . VAL A 1 99 ? 0.452 1.470 -4.208 1.00 92.56 99 VAL A CA 1
ATOM 807 C C . VAL A 1 99 ? 0.161 0.546 -3.022 1.00 92.56 99 VAL A C 1
ATOM 809 O O . VAL A 1 99 ? -0.501 0.964 -2.072 1.00 92.56 99 VAL A O 1
ATOM 812 N N . ILE A 1 100 ? 0.663 -0.691 -3.038 1.00 91.12 100 ILE A N 1
ATOM 813 C CA . ILE A 1 100 ? 0.493 -1.647 -1.934 1.00 91.12 100 ILE A CA 1
ATOM 814 C C . ILE A 1 100 ? 1.139 -1.105 -0.654 1.00 91.12 100 ILE A C 1
ATOM 816 O O . ILE A 1 100 ? 0.514 -1.132 0.408 1.00 91.12 100 ILE A O 1
ATOM 820 N N . TYR A 1 101 ? 2.361 -0.574 -0.751 1.00 92.12 101 TYR A N 1
ATOM 821 C CA . TYR A 1 101 ? 3.074 0.005 0.386 1.00 92.12 101 TYR A CA 1
ATOM 822 C C . TYR A 1 101 ? 2.310 1.173 0.981 1.00 92.12 101 TYR A C 1
ATOM 824 O O . TYR A 1 101 ? 2.092 1.213 2.190 1.00 92.12 101 TYR A O 1
ATOM 832 N N . GLU A 1 102 ? 1.868 2.099 0.136 1.00 90.12 102 GLU A N 1
ATOM 833 C CA . GLU A 1 102 ? 1.146 3.273 0.598 1.00 90.12 102 GLU A CA 1
ATOM 834 C C . GLU A 1 102 ? -0.177 2.883 1.262 1.00 90.12 102 GLU A C 1
ATOM 836 O O . GLU A 1 102 ? -0.473 3.336 2.367 1.00 90.12 102 GLU A O 1
ATOM 841 N N . ARG A 1 103 ? -0.943 1.963 0.660 1.00 87.19 103 ARG A N 1
ATOM 842 C CA . ARG A 1 103 ? -2.179 1.459 1.274 1.00 87.19 103 ARG A CA 1
ATOM 843 C C . ARG A 1 103 ? -1.925 0.799 2.622 1.00 87.19 103 ARG A C 1
ATOM 845 O O . ARG A 1 103 ? -2.698 1.030 3.549 1.00 87.19 103 ARG A O 1
ATOM 852 N N . GLU A 1 104 ? -0.860 0.009 2.760 1.00 86.31 104 GLU A N 1
ATOM 853 C CA . GLU A 1 104 ? -0.513 -0.579 4.053 1.00 86.31 104 GLU A CA 1
ATOM 854 C C . GLU A 1 104 ? -0.176 0.501 5.089 1.00 86.31 104 GLU A C 1
ATOM 856 O O . GLU A 1 104 ? -0.670 0.444 6.216 1.00 86.31 104 GLU A O 1
ATOM 861 N N . ILE A 1 105 ? 0.655 1.480 4.726 1.00 86.94 105 ILE A N 1
ATOM 862 C CA . ILE A 1 105 ? 1.065 2.566 5.626 1.00 86.94 105 ILE A CA 1
ATOM 863 C C . ILE A 1 105 ? -0.162 3.345 6.100 1.00 86.94 105 ILE A C 1
ATOM 865 O O . ILE A 1 105 ? -0.333 3.547 7.304 1.00 86.94 105 ILE A O 1
ATOM 869 N N . ILE A 1 106 ? -1.042 3.722 5.174 1.00 84.69 106 ILE A N 1
ATOM 870 C CA . ILE A 1 106 ? -2.281 4.447 5.464 1.00 84.69 106 ILE A CA 1
ATOM 871 C C . ILE A 1 106 ? -3.183 3.623 6.381 1.00 84.69 106 ILE A C 1
ATOM 873 O O . ILE A 1 106 ? -3.636 4.130 7.413 1.00 84.69 106 ILE A O 1
ATOM 877 N N . PHE A 1 107 ? -3.380 2.344 6.048 1.00 80.94 107 PHE A N 1
ATOM 878 C CA . PHE A 1 107 ? -4.164 1.418 6.855 1.00 80.94 107 PHE A CA 1
ATOM 879 C C . PHE A 1 107 ? -3.604 1.311 8.274 1.00 80.94 107 PHE A C 1
ATOM 881 O O . PHE A 1 107 ? -4.366 1.376 9.229 1.00 80.94 107 PHE A O 1
ATOM 888 N N . ARG A 1 108 ? -2.285 1.195 8.457 1.00 77.69 108 ARG A N 1
ATOM 889 C CA . ARG A 1 108 ? -1.671 1.039 9.788 1.00 77.69 108 ARG A CA 1
ATOM 890 C C . ARG A 1 108 ? -1.638 2.303 10.618 1.00 77.69 108 ARG A C 1
ATOM 892 O O . ARG A 1 108 ? -1.778 2.224 11.834 1.00 77.69 108 ARG A O 1
ATOM 899 N N . ASN A 1 109 ? -1.439 3.446 9.981 1.00 79.81 109 ASN A N 1
ATOM 900 C CA . ASN A 1 109 ? -1.312 4.721 10.678 1.00 79.81 109 ASN A CA 1
ATOM 901 C C . ASN A 1 109 ? -2.663 5.399 10.920 1.00 79.81 109 ASN A C 1
ATOM 903 O O . ASN A 1 109 ? -2.703 6.509 11.446 1.00 79.81 109 ASN A O 1
ATOM 907 N N . ASN A 1 110 ? -3.759 4.749 10.525 1.00 75.88 110 ASN A N 1
ATOM 908 C CA . ASN A 1 110 ? -5.099 5.312 10.526 1.00 75.88 110 ASN A CA 1
ATOM 909 C C . ASN A 1 110 ? -5.187 6.658 9.784 1.00 75.88 110 ASN A C 1
ATOM 911 O O . ASN A 1 110 ? -5.836 7.606 10.231 1.00 75.88 110 ASN A O 1
ATOM 915 N N . GLN A 1 111 ? -4.472 6.767 8.668 1.00 78.00 111 GLN A N 1
ATOM 916 C CA . GLN A 1 111 ? -4.426 7.995 7.885 1.00 78.00 111 GLN A CA 1
ATOM 917 C C . GLN A 1 111 ? -5.523 7.983 6.821 1.00 78.00 111 GLN A C 1
ATOM 919 O O . GLN A 1 111 ? -6.099 6.945 6.489 1.00 78.00 111 GLN A O 1
ATOM 924 N N . ARG A 1 112 ? -5.845 9.166 6.298 1.00 75.31 112 ARG A N 1
ATOM 925 C CA . ARG A 1 112 ? -6.664 9.303 5.094 1.00 75.31 112 ARG A CA 1
ATOM 926 C C . ARG A 1 112 ? -5.742 9.570 3.919 1.00 75.31 112 ARG A C 1
ATOM 928 O O . ARG A 1 112 ? -4.763 10.295 4.071 1.00 75.31 112 ARG A O 1
ATOM 935 N N . VAL A 1 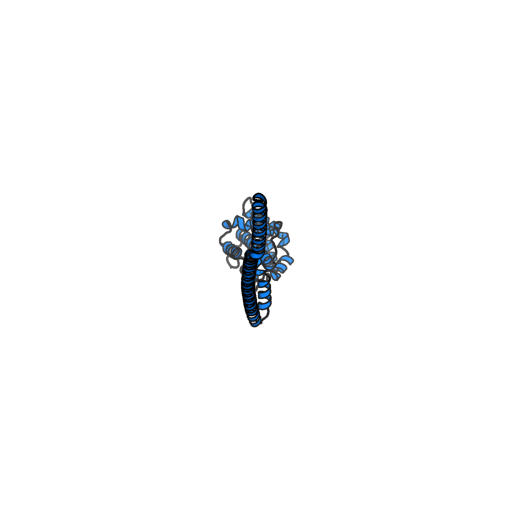113 ? -6.083 9.003 2.766 1.00 76.00 113 VAL A N 1
ATOM 936 C CA . VAL A 1 113 ? -5.366 9.286 1.524 1.00 76.00 113 VAL A CA 1
ATOM 937 C C . VAL A 1 113 ? -5.553 10.765 1.187 1.00 76.00 113 VAL A C 1
ATOM 939 O O . VAL A 1 113 ? -6.688 11.236 1.079 1.00 76.00 113 VAL A O 1
ATOM 942 N N . ASP A 1 114 ? -4.451 11.493 1.027 1.00 81.19 114 ASP A N 1
ATOM 943 C CA . ASP A 1 114 ? -4.490 12.860 0.518 1.00 81.19 114 ASP A CA 1
ATOM 944 C C . ASP A 1 114 ? -4.795 12.827 -0.983 1.00 81.19 114 ASP A C 1
ATOM 946 O O . ASP A 1 114 ? -3.985 12.360 -1.785 1.00 81.19 114 ASP A O 1
ATOM 950 N N . GLN A 1 115 ? -5.970 13.335 -1.357 1.00 83.38 115 GLN A N 1
ATOM 951 C CA . GLN A 1 115 ? -6.450 13.360 -2.741 1.00 83.38 115 GLN A CA 1
ATOM 952 C C . GLN A 1 115 ? -5.616 14.267 -3.660 1.00 83.38 115 GLN A C 1
ATOM 954 O O . GLN A 1 115 ? -5.768 14.196 -4.877 1.00 83.38 115 GLN A O 1
ATOM 959 N N . GLY A 1 116 ? -4.753 15.122 -3.102 1.00 84.50 116 GLY A N 1
ATOM 960 C CA . GLY A 1 116 ? -3.793 15.919 -3.864 1.00 84.50 116 GLY A CA 1
ATOM 961 C C . GLY A 1 116 ? -2.439 15.239 -4.078 1.00 84.50 116 GLY A C 1
ATOM 962 O O . GLY A 1 116 ? -1.609 15.780 -4.804 1.00 84.50 116 GLY A O 1
ATOM 963 N N . SER A 1 117 ? -2.188 14.085 -3.453 1.00 89.62 117 SER A N 1
ATOM 964 C CA . SER A 1 117 ? -0.881 13.424 -3.511 1.00 89.62 117 SER A CA 1
ATOM 965 C C . SER A 1 117 ? -0.656 12.664 -4.822 1.00 89.62 117 SER A C 1
ATOM 967 O O . SER A 1 117 ? -1.571 12.066 -5.392 1.00 89.62 117 SER A O 1
ATOM 969 N N . ASN A 1 118 ? 0.601 12.596 -5.265 1.00 92.19 118 ASN A N 1
ATOM 970 C CA . ASN A 1 118 ? 0.993 11.788 -6.426 1.00 92.19 118 ASN A CA 1
ATOM 971 C C . ASN A 1 118 ? 0.669 10.296 -6.232 1.00 92.19 118 ASN A C 1
ATOM 973 O O . ASN A 1 118 ? 0.290 9.611 -7.183 1.00 92.19 118 ASN A O 1
ATOM 977 N N . PHE A 1 119 ? 0.731 9.803 -4.990 1.00 92.06 119 PHE A N 1
ATOM 978 C CA . PHE A 1 119 ? 0.336 8.436 -4.652 1.00 92.06 119 PHE A CA 1
ATOM 979 C C . PHE A 1 119 ? -1.158 8.184 -4.868 1.00 92.06 119 PHE A C 1
ATOM 981 O O . PHE A 1 119 ? -1.522 7.121 -5.368 1.00 92.06 119 PHE A O 1
ATOM 988 N N . TYR A 1 120 ? -2.026 9.151 -4.556 1.00 90.19 120 TYR A N 1
ATOM 989 C CA . TYR A 1 120 ? -3.458 9.036 -4.838 1.00 90.19 120 TYR A CA 1
ATOM 990 C C . TYR A 1 120 ? -3.734 8.921 -6.336 1.00 90.19 120 TYR A C 1
ATOM 992 O O . TYR A 1 120 ? -4.511 8.064 -6.759 1.00 90.19 120 TYR A O 1
ATOM 1000 N N . PHE A 1 121 ? -3.071 9.746 -7.150 1.00 92.75 121 PHE A N 1
ATOM 1001 C CA . PHE A 1 121 ? -3.220 9.678 -8.602 1.00 92.75 121 PHE A CA 1
ATOM 1002 C C . PHE A 1 121 ? -2.701 8.356 -9.173 1.00 92.75 121 PHE A C 1
ATOM 1004 O O . PHE A 1 121 ? -3.338 7.799 -10.068 1.00 92.75 121 PHE A O 1
ATOM 1011 N N . LEU A 1 122 ? -1.604 7.812 -8.632 1.00 94.75 122 LEU A N 1
ATOM 1012 C CA . LEU A 1 122 ? -1.120 6.484 -9.007 1.00 94.75 122 LEU A CA 1
ATOM 1013 C C . LEU A 1 122 ? -2.110 5.377 -8.601 1.00 94.75 122 LEU A C 1
ATOM 1015 O O . LEU A 1 122 ? -2.432 4.534 -9.436 1.00 94.75 122 LEU A O 1
ATOM 1019 N N . ASP A 1 123 ? -2.636 5.386 -7.368 1.00 91.38 123 ASP A N 1
ATOM 1020 C CA . ASP A 1 123 ? -3.634 4.402 -6.907 1.00 91.38 123 ASP A CA 1
ATOM 1021 C C . ASP A 1 123 ? -4.892 4.434 -7.780 1.00 91.38 123 ASP A C 1
ATOM 1023 O O . ASP A 1 123 ? -5.368 3.392 -8.234 1.00 91.38 123 ASP A O 1
ATOM 1027 N N . GLN A 1 124 ? -5.411 5.631 -8.076 1.00 90.69 124 GLN A N 1
ATOM 1028 C CA . GLN A 1 124 ? -6.535 5.776 -8.994 1.00 90.69 124 GLN A CA 1
ATOM 1029 C C . GLN A 1 124 ? -6.199 5.229 -10.378 1.00 90.69 124 GLN A C 1
ATOM 1031 O O . GLN A 1 124 ? -7.001 4.485 -10.940 1.00 90.69 124 GLN A O 1
ATOM 1036 N N . PHE A 1 125 ? -5.039 5.576 -10.933 1.00 94.25 125 PHE A N 1
ATOM 1037 C CA . PHE A 1 125 ? -4.632 5.111 -12.253 1.00 94.25 125 PHE A CA 1
ATOM 1038 C C . PHE A 1 125 ? -4.580 3.577 -12.320 1.00 94.25 125 PHE A C 1
ATOM 1040 O O . PHE A 1 125 ? -5.195 2.982 -13.206 1.00 94.25 125 PHE A O 1
ATOM 1047 N N . VAL A 1 126 ? -3.934 2.934 -11.341 1.00 92.19 126 VAL A N 1
ATOM 1048 C CA . VAL A 1 126 ? -3.843 1.468 -11.235 1.00 92.19 126 VAL A CA 1
ATOM 1049 C C . VAL A 1 126 ? -5.232 0.826 -11.187 1.00 92.19 126 VAL A C 1
ATOM 1051 O O . VAL A 1 126 ? -5.479 -0.142 -11.902 1.00 92.19 126 VAL A O 1
ATOM 1054 N N . ARG A 1 127 ? -6.168 1.382 -10.404 1.00 88.94 127 ARG A N 1
ATOM 1055 C CA . ARG A 1 127 ? -7.549 0.868 -10.330 1.00 88.94 127 ARG A CA 1
ATOM 1056 C C . ARG A 1 127 ? -8.285 0.960 -11.669 1.00 88.94 127 ARG A C 1
ATOM 1058 O O . ARG A 1 127 ? -9.001 0.028 -12.024 1.00 88.94 127 ARG A O 1
ATOM 1065 N N . HIS A 1 128 ? -8.132 2.066 -12.400 1.00 90.56 128 HIS A N 1
ATOM 1066 C CA . HIS A 1 128 ? -8.841 2.286 -13.668 1.00 90.56 128 HIS A CA 1
ATOM 1067 C C . HIS A 1 128 ? -8.254 1.496 -14.841 1.00 90.56 128 HIS A C 1
ATOM 1069 O O . HIS A 1 128 ? -8.983 1.207 -15.782 1.00 90.56 128 HIS A O 1
ATOM 1075 N N . GLN A 1 129 ? -6.961 1.166 -14.801 1.00 92.06 129 GLN A N 1
ATOM 1076 C CA . GLN A 1 129 ? -6.271 0.414 -15.857 1.00 92.06 129 GLN A CA 1
ATOM 1077 C C . GLN A 1 129 ? -6.010 -1.049 -15.465 1.00 92.06 129 GLN A C 1
ATOM 1079 O O . GLN A 1 129 ? -5.133 -1.690 -16.040 1.00 92.06 129 GLN A O 1
ATOM 1084 N N . ARG A 1 130 ? -6.734 -1.577 -14.468 1.00 86.44 130 ARG A N 1
ATOM 1085 C CA . ARG A 1 130 ? -6.523 -2.918 -13.886 1.00 86.44 130 ARG A CA 1
ATOM 1086 C C . ARG A 1 130 ? -6.498 -4.028 -14.938 1.00 86.44 130 ARG A C 1
ATOM 1088 O O . ARG A 1 130 ? -5.707 -4.955 -14.829 1.00 86.44 130 ARG A O 1
ATOM 1095 N N . ASP A 1 131 ? -7.345 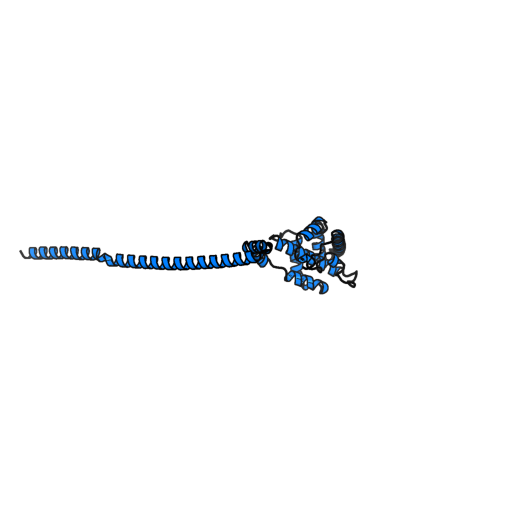-3.921 -15.953 1.00 89.19 131 ASP A N 1
ATOM 1096 C CA . ASP A 1 131 ? -7.494 -4.870 -17.060 1.00 89.19 131 ASP A CA 1
ATOM 1097 C C . ASP A 1 131 ? -6.324 -4.864 -18.056 1.00 89.19 131 ASP A C 1
ATOM 1099 O O . ASP A 1 131 ? -6.230 -5.762 -18.889 1.00 89.19 131 ASP A O 1
ATOM 1103 N N . LYS A 1 132 ? -5.432 -3.870 -17.981 1.00 90.00 132 LYS A N 1
ATOM 1104 C CA . LYS A 1 132 ? -4.299 -3.715 -18.904 1.00 90.00 132 LYS A CA 1
ATOM 1105 C C . LYS A 1 132 ? -2.970 -4.232 -18.361 1.00 90.00 132 LYS A C 1
ATOM 1107 O O . LYS A 1 132 ? -1.994 -4.264 -19.107 1.00 90.00 132 LYS A O 1
ATOM 1112 N N . PHE A 1 133 ? -2.908 -4.597 -17.083 1.00 88.25 133 PHE A N 1
ATOM 1113 C CA . PHE A 1 133 ? -1.703 -5.175 -16.489 1.00 88.25 133 PHE A CA 1
ATOM 1114 C C . PHE A 1 133 ? -1.444 -6.579 -17.040 1.00 88.25 133 PHE A C 1
ATOM 1116 O O . PHE A 1 133 ? -2.375 -7.350 -17.252 1.00 88.25 133 PHE A O 1
ATOM 1123 N N . GLU A 1 134 ? -0.171 -6.901 -17.267 1.00 83.50 134 GLU A N 1
ATOM 1124 C CA . GLU A 1 134 ? 0.240 -8.192 -17.828 1.00 83.50 134 GLU A CA 1
ATOM 1125 C C . GLU A 1 134 ? 0.229 -9.295 -16.753 1.00 83.50 134 GLU A C 1
ATOM 1127 O O . GLU A 1 134 ? 0.410 -9.017 -15.560 1.00 83.50 134 GLU A O 1
ATOM 1132 N N . ASP A 1 135 ? 0.048 -10.550 -17.176 1.00 73.19 135 ASP A N 1
ATOM 1133 C CA . ASP A 1 135 ? -0.148 -11.720 -16.302 1.00 73.19 135 ASP A CA 1
ATOM 1134 C C . ASP A 1 135 ? 0.957 -11.867 -15.239 1.00 73.19 135 ASP A C 1
ATOM 1136 O O . ASP A 1 135 ? 0.696 -12.190 -14.079 1.00 73.19 135 ASP A O 1
ATOM 1140 N N . GLU A 1 136 ? 2.208 -11.554 -15.581 1.00 77.94 136 GLU A N 1
ATOM 1141 C CA . GLU A 1 136 ? 3.361 -11.639 -14.678 1.00 77.94 136 GLU A CA 1
ATOM 1142 C C . GLU A 1 136 ? 3.331 -10.626 -13.518 1.00 77.94 136 GLU A C 1
ATOM 1144 O O . GLU A 1 136 ? 4.127 -10.736 -12.572 1.00 77.94 136 GLU A O 1
ATOM 1149 N N . SER A 1 137 ? 2.445 -9.634 -13.591 1.00 77.31 137 SER A N 1
ATOM 1150 C CA . SER A 1 137 ? 2.175 -8.638 -12.550 1.00 77.31 137 SER A CA 1
ATOM 1151 C C . SER A 1 137 ? 0.849 -8.905 -11.822 1.00 77.31 137 SER A C 1
ATOM 1153 O O . SER A 1 137 ? 0.573 -8.257 -10.813 1.00 77.31 137 SER A O 1
ATOM 1155 N N . TYR A 1 138 ? 0.037 -9.862 -12.286 1.00 76.75 138 TYR A N 1
ATOM 1156 C CA . TYR A 1 138 ? -1.334 -10.069 -11.811 1.00 76.75 138 TYR A CA 1
ATOM 1157 C C . TYR A 1 138 ? -1.414 -10.495 -10.340 1.00 76.75 138 TYR A C 1
ATOM 1159 O O . TYR A 1 138 ? -2.272 -10.019 -9.603 1.00 76.75 138 TYR A O 1
ATOM 1167 N N . TRP A 1 139 ? -0.459 -11.293 -9.858 1.00 80.00 139 TRP A N 1
ATOM 1168 C CA . TRP A 1 139 ? -0.392 -11.676 -8.440 1.00 80.00 139 TRP A CA 1
ATOM 1169 C C . TRP A 1 139 ? -0.283 -10.463 -7.493 1.00 80.00 139 TRP A C 1
ATOM 1171 O O . TRP A 1 139 ? -0.729 -10.520 -6.349 1.00 80.00 139 TRP A O 1
ATOM 1181 N N . CYS A 1 140 ? 0.294 -9.344 -7.953 1.00 79.88 140 CYS A N 1
ATOM 1182 C CA . CYS A 1 140 ? 0.336 -8.106 -7.172 1.00 79.88 140 CYS A CA 1
ATOM 1183 C C . CYS A 1 140 ? -1.042 -7.440 -7.094 1.00 79.88 140 CYS A C 1
ATOM 1185 O O . CYS A 1 140 ? -1.351 -6.805 -6.091 1.00 79.88 140 CYS A O 1
ATOM 1187 N N . LEU A 1 141 ? -1.860 -7.568 -8.144 1.00 80.75 141 LEU A N 1
ATOM 1188 C CA . LEU A 1 141 ? -3.230 -7.059 -8.159 1.00 80.75 141 LEU A CA 1
ATOM 1189 C C . LEU A 1 141 ? -4.132 -7.865 -7.227 1.00 80.75 141 LEU A C 1
ATOM 1191 O O . LEU A 1 141 ? -4.901 -7.265 -6.488 1.00 80.75 141 LEU A O 1
ATOM 1195 N N . GLU A 1 142 ? -3.996 -9.193 -7.211 1.00 79.75 142 GLU A N 1
ATOM 1196 C CA . GLU A 1 142 ? -4.704 -10.043 -6.243 1.00 79.75 142 GLU A CA 1
ATOM 1197 C C . GLU A 1 142 ? -4.360 -9.628 -4.811 1.00 79.75 142 GLU A C 1
ATOM 1199 O O . GLU A 1 142 ? -5.251 -9.340 -4.016 1.00 79.75 142 GLU A O 1
ATOM 1204 N N . LEU A 1 143 ? -3.066 -9.465 -4.515 1.00 79.69 143 LEU A N 1
ATOM 1205 C CA . LEU A 1 143 ? -2.631 -8.988 -3.207 1.00 79.69 143 LEU A CA 1
ATOM 1206 C C . LEU A 1 143 ? -3.192 -7.599 -2.880 1.00 79.69 143 LEU A C 1
ATOM 1208 O O . LEU A 1 143 ? -3.602 -7.360 -1.750 1.00 79.69 143 LEU A O 1
ATOM 1212 N N . LEU A 1 144 ? -3.215 -6.683 -3.852 1.00 81.38 144 LEU A N 1
ATOM 1213 C CA . LEU A 1 144 ? -3.762 -5.336 -3.693 1.00 81.38 144 LEU A CA 1
ATOM 1214 C C . LEU A 1 144 ? -5.264 -5.340 -3.370 1.00 81.38 144 LEU A C 1
ATOM 1216 O O . LEU A 1 144 ? -5.722 -4.474 -2.618 1.00 81.38 144 LEU A O 1
ATOM 1220 N N . ASP A 1 145 ? -6.014 -6.272 -3.953 1.00 76.12 145 ASP A N 1
ATOM 1221 C CA . ASP A 1 145 ? -7.452 -6.442 -3.735 1.00 76.12 145 ASP A CA 1
ATOM 1222 C C . ASP A 1 145 ? -7.745 -7.110 -2.383 1.00 76.12 145 ASP A C 1
ATOM 1224 O O . ASP A 1 145 ? -8.706 -6.734 -1.709 1.00 76.12 145 ASP A O 1
ATOM 1228 N N . ASP A 1 146 ? -6.876 -8.025 -1.953 1.00 70.88 146 ASP A N 1
ATOM 1229 C CA . ASP A 1 146 ? -6.952 -8.698 -0.654 1.00 70.88 146 ASP A CA 1
ATOM 1230 C C . ASP A 1 146 ? -6.524 -7.799 0.520 1.00 70.88 146 ASP A C 1
ATOM 1232 O O . ASP A 1 146 ? -6.736 -8.143 1.689 1.00 70.88 146 ASP A O 1
ATOM 1236 N N . MET A 1 147 ? -5.922 -6.634 0.243 1.00 73.44 147 MET A N 1
ATOM 1237 C CA . MET A 1 147 ? -5.527 -5.697 1.293 1.00 73.44 147 MET A CA 1
ATOM 1238 C C . MET A 1 147 ? -6.753 -5.215 2.090 1.00 73.44 147 MET A C 1
ATOM 1240 O O . MET A 1 147 ? -7.760 -4.813 1.498 1.00 73.44 147 MET A O 1
ATOM 1244 N N . PRO A 1 148 ? -6.661 -5.163 3.435 1.00 64.06 148 PRO A N 1
ATOM 1245 C CA . PRO A 1 148 ? -7.737 -4.659 4.278 1.00 64.06 148 PRO A CA 1
ATOM 1246 C C . PRO A 1 148 ? -8.231 -3.283 3.813 1.00 64.06 148 PRO A C 1
ATOM 1248 O O . PRO A 1 148 ? -7.453 -2.342 3.644 1.00 64.06 148 PRO A O 1
ATOM 1251 N N . THR A 1 149 ? -9.539 -3.169 3.586 1.00 61.81 149 THR A N 1
ATOM 1252 C CA . THR A 1 149 ? -10.167 -1.943 3.072 1.00 61.81 149 THR A CA 1
ATOM 1253 C C . THR A 1 149 ? -10.432 -0.922 4.181 1.00 61.81 149 THR A C 1
ATOM 1255 O O . THR A 1 149 ? -10.278 -1.203 5.369 1.00 61.81 149 THR A O 1
ATOM 1258 N N . TYR A 1 150 ? -10.896 0.271 3.796 1.00 53.94 150 TYR A N 1
ATOM 1259 C CA . TYR A 1 150 ? -11.245 1.362 4.715 1.00 53.94 150 TYR A CA 1
ATOM 1260 C C . TYR A 1 150 ? -12.234 0.949 5.824 1.00 53.94 150 TYR A C 1
ATOM 1262 O O . TYR A 1 150 ? -12.116 1.402 6.955 1.00 53.94 150 TYR A O 1
ATOM 1270 N N . ILE A 1 151 ? -13.166 0.034 5.535 1.00 51.22 151 ILE A N 1
ATOM 1271 C CA . ILE A 1 151 ? -14.114 -0.487 6.537 1.00 51.22 151 ILE A CA 1
ATOM 1272 C C . ILE A 1 151 ? -13.367 -1.274 7.619 1.00 51.22 151 ILE A C 1
ATOM 1274 O O . ILE A 1 151 ? -13.610 -1.103 8.809 1.00 51.22 151 ILE A O 1
ATOM 1278 N N . MET A 1 152 ? -12.408 -2.110 7.212 1.00 61.56 152 MET A N 1
ATOM 1279 C CA . MET A 1 152 ? -11.562 -2.823 8.164 1.00 61.56 152 MET A CA 1
ATOM 1280 C C . MET A 1 152 ? -10.651 -1.851 8.917 1.00 61.56 152 MET A C 1
ATOM 1282 O O . MET A 1 152 ? -10.394 -2.073 10.090 1.00 61.56 152 MET A O 1
ATOM 1286 N N . GLN A 1 153 ? -10.199 -0.757 8.298 1.00 62.44 153 GLN A N 1
ATOM 1287 C CA . GLN A 1 153 ? -9.386 0.257 8.978 1.00 62.44 153 GLN A CA 1
ATOM 1288 C C . GLN A 1 153 ? -10.114 0.832 10.201 1.00 62.44 153 GLN A C 1
ATOM 1290 O O . GLN A 1 153 ? -9.535 0.872 11.284 1.00 62.44 153 GLN A O 1
ATOM 1295 N N . GLU A 1 154 ? -11.381 1.225 10.059 1.00 61.66 154 GLU A N 1
ATOM 1296 C CA . GLU A 1 154 ? -12.174 1.750 11.179 1.00 61.66 154 GLU A CA 1
ATOM 1297 C C . GLU A 1 154 ? -12.301 0.729 12.321 1.00 61.66 154 GLU A C 1
ATOM 1299 O O . GLU A 1 154 ? -12.082 1.071 13.484 1.00 61.66 154 GLU A O 1
ATOM 1304 N N . GLU A 1 155 ? -12.555 -0.539 11.994 1.00 65.62 155 GLU A N 1
ATOM 1305 C CA . GLU A 1 155 ? -12.655 -1.614 12.987 1.00 65.62 155 GLU A CA 1
ATOM 1306 C C . GLU A 1 155 ? -11.313 -1.918 13.673 1.00 65.62 155 GLU A C 1
ATOM 1308 O O . GLU A 1 155 ? -11.256 -2.045 14.899 1.00 65.62 155 GLU A O 1
ATOM 1313 N N . PHE A 1 156 ? -10.212 -1.976 12.915 1.00 65.06 156 PHE A N 1
ATOM 1314 C CA . PHE A 1 156 ? -8.862 -2.232 13.434 1.00 65.06 156 PHE A CA 1
ATOM 1315 C C . PHE A 1 156 ? -8.341 -1.103 14.334 1.00 65.06 156 PHE A C 1
ATOM 1317 O O . PHE A 1 156 ? -7.558 -1.365 15.249 1.00 65.06 156 PHE A O 1
ATOM 1324 N N . HIS A 1 157 ? -8.785 0.135 14.102 1.00 68.94 157 HIS A N 1
ATOM 1325 C CA . HIS A 1 157 ? -8.452 1.298 14.934 1.00 68.94 157 HIS A CA 1
ATOM 1326 C C . HIS A 1 157 ? -9.525 1.646 15.959 1.00 68.94 157 HIS A C 1
ATOM 1328 O O . HIS A 1 157 ? -9.389 2.643 16.672 1.00 68.94 157 HIS A O 1
ATOM 1334 N N . SER A 1 158 ? -10.576 0.831 16.073 1.00 73.75 158 SER A N 1
ATOM 1335 C CA . SER A 1 158 ? -11.563 0.986 17.132 1.00 73.75 158 SER A CA 1
ATOM 1336 C C . SER A 1 158 ? -10.887 0.888 18.503 1.00 73.75 158 SER A C 1
ATOM 1338 O O . SER A 1 158 ? -9.907 0.160 18.699 1.00 73.75 158 SER A O 1
ATOM 1340 N N . GLU A 1 159 ? -11.434 1.599 19.491 1.00 70.25 159 GLU A N 1
ATOM 1341 C CA . GLU A 1 159 ? -10.935 1.547 20.871 1.00 70.25 159 GLU A CA 1
ATOM 1342 C C . GLU A 1 159 ? -10.855 0.098 21.384 1.00 70.25 159 GLU A C 1
ATOM 1344 O O . GLU A 1 159 ? -9.904 -0.281 22.066 1.00 70.25 159 GLU A O 1
ATOM 1349 N N . HIS A 1 160 ? -11.807 -0.738 20.962 1.00 65.56 160 HIS A N 1
ATOM 1350 C CA . HIS A 1 160 ? -11.872 -2.158 21.280 1.00 65.56 160 HIS A CA 1
ATOM 1351 C C . HIS A 1 160 ? -10.719 -2.962 20.668 1.00 65.56 160 HIS A C 1
ATOM 1353 O O . HIS A 1 160 ? -10.075 -3.727 21.386 1.00 65.56 160 HIS A O 1
ATOM 1359 N N . ALA A 1 161 ? -10.430 -2.791 19.376 1.00 66.88 161 ALA A N 1
ATOM 1360 C CA . ALA A 1 161 ? -9.335 -3.493 18.705 1.00 66.88 161 ALA A CA 1
ATOM 1361 C C . ALA A 1 161 ? -7.960 -3.045 19.227 1.00 66.88 161 ALA A C 1
ATOM 1363 O O . ALA A 1 161 ? -7.064 -3.868 19.431 1.00 66.88 161 ALA A O 1
ATOM 1364 N N . LEU A 1 162 ? -7.803 -1.754 19.536 1.00 69.50 162 LEU A N 1
ATOM 1365 C CA . LEU A 1 162 ? -6.589 -1.225 20.161 1.00 69.50 162 LEU A CA 1
ATOM 1366 C C . LEU A 1 162 ? -6.416 -1.726 21.598 1.00 69.50 162 LEU A C 1
ATOM 1368 O O . LEU A 1 162 ? -5.296 -2.032 22.006 1.00 69.50 162 LEU A O 1
ATOM 1372 N N . ALA A 1 163 ? -7.500 -1.836 22.368 1.00 63.56 163 ALA A N 1
ATOM 1373 C CA . ALA A 1 163 ? -7.467 -2.447 23.692 1.00 63.56 163 ALA A CA 1
ATOM 1374 C C . ALA A 1 163 ? -7.069 -3.926 23.597 1.00 63.56 163 ALA A C 1
ATOM 1376 O O . ALA A 1 163 ? -6.127 -4.344 24.266 1.00 63.56 163 ALA A O 1
ATOM 1377 N N . LEU A 1 164 ? -7.697 -4.695 22.704 1.00 61.97 164 LEU A N 1
ATOM 1378 C CA . LEU A 1 164 ? -7.355 -6.096 22.449 1.00 61.97 164 LEU A CA 1
ATOM 1379 C C . LEU A 1 164 ? -5.888 -6.268 22.042 1.00 61.97 164 LEU A C 1
ATOM 1381 O O . LEU A 1 164 ? -5.197 -7.089 22.638 1.00 61.97 164 LEU A O 1
ATOM 1385 N N . SER A 1 165 ? -5.369 -5.469 21.106 1.00 63.47 165 SER A N 1
ATOM 1386 C CA . SER A 1 165 ? -3.971 -5.587 20.666 1.00 63.47 165 SER A CA 1
ATOM 1387 C C . SER A 1 165 ? -2.966 -5.267 21.779 1.00 63.47 165 SER A C 1
ATOM 1389 O O . SER A 1 165 ? -1.951 -5.956 21.903 1.00 63.47 165 SER A O 1
ATOM 1391 N N . LYS A 1 166 ? -3.259 -4.285 22.645 1.00 63.72 166 LYS A N 1
ATOM 1392 C CA . LYS A 1 166 ? -2.451 -3.973 23.838 1.00 63.72 166 LYS A CA 1
ATOM 1393 C C . LYS A 1 166 ? -2.439 -5.123 24.841 1.00 63.72 166 LYS A C 1
ATOM 1395 O O . LYS A 1 166 ? -1.403 -5.398 25.439 1.00 63.72 166 LYS A O 1
ATOM 1400 N N . VAL A 1 167 ? -3.566 -5.813 25.015 1.00 61.00 167 VAL A N 1
ATOM 1401 C CA . VAL A 1 167 ? -3.628 -6.971 25.914 1.00 61.00 167 VAL A CA 1
ATOM 1402 C C . VAL A 1 167 ? -2.960 -8.193 25.268 1.00 61.00 167 VAL A C 1
ATOM 1404 O O . VAL A 1 167 ? -2.211 -8.876 25.953 1.00 61.00 167 VAL A O 1
ATOM 1407 N N . MET A 1 168 ? -3.107 -8.425 23.958 1.00 55.47 168 MET A N 1
ATOM 1408 C CA . MET A 1 168 ? -2.438 -9.525 23.234 1.00 55.47 168 MET A CA 1
ATOM 1409 C C . MET A 1 168 ? -0.913 -9.372 23.152 1.00 55.47 168 MET A C 1
ATOM 1411 O O . MET A 1 168 ? -0.196 -10.366 23.070 1.00 55.47 168 MET A O 1
ATOM 1415 N N . SER A 1 169 ? -0.406 -8.137 23.152 1.00 57.34 169 SER A N 1
ATOM 1416 C CA . SER A 1 169 ? 1.036 -7.857 23.209 1.00 57.34 169 SER A CA 1
ATOM 1417 C C . SER A 1 169 ? 1.617 -7.993 24.619 1.00 57.34 169 SER A C 1
ATOM 1419 O O . SER A 1 169 ? 2.831 -8.144 24.767 1.00 57.34 169 SER A O 1
ATOM 1421 N N . SER A 1 170 ? 0.770 -8.018 25.651 1.00 57.19 170 SER A N 1
ATOM 1422 C CA . SER A 1 170 ? 1.153 -8.510 26.969 1.00 57.19 170 SER A CA 1
ATOM 1423 C C . SER A 1 170 ? 1.044 -10.038 26.953 1.00 57.19 170 SER A C 1
ATOM 1425 O O . SER A 1 170 ? 0.016 -10.592 26.589 1.00 57.19 170 SER A O 1
ATOM 1427 N N . THR A 1 171 ? 2.101 -10.752 27.319 1.00 55.44 171 THR A N 1
ATOM 1428 C CA . THR A 1 171 ? 2.206 -12.226 27.269 1.00 55.44 171 THR A CA 1
ATOM 1429 C C . THR A 1 171 ? 1.194 -12.996 28.138 1.00 55.44 171 THR A C 1
ATOM 1431 O O . THR A 1 171 ? 1.261 -14.220 28.218 1.00 55.44 171 THR A O 1
ATOM 1434 N N . ASP A 1 172 ? 0.239 -12.312 28.766 1.00 61.38 172 ASP A N 1
ATOM 1435 C CA . ASP A 1 172 ? -0.802 -12.871 29.624 1.00 61.38 172 ASP A CA 1
ATOM 1436 C C . ASP A 1 172 ? -2.133 -12.984 28.864 1.00 61.38 172 ASP A C 1
ATOM 1438 O O . ASP A 1 172 ? -3.056 -12.185 29.037 1.00 61.38 172 ASP A O 1
ATOM 1442 N N . ILE A 1 173 ? -2.269 -14.032 28.052 1.00 59.59 173 ILE A N 1
ATOM 1443 C CA . ILE A 1 173 ? -3.550 -14.433 27.433 1.00 59.59 173 ILE A CA 1
ATOM 1444 C C . ILE A 1 173 ? -4.654 -14.615 28.500 1.00 59.59 173 ILE A C 1
ATOM 1446 O O . ILE A 1 173 ? -5.817 -14.311 28.256 1.00 59.59 173 ILE A O 1
ATOM 1450 N N . SER A 1 174 ? -4.279 -14.990 29.726 1.00 60.91 174 SER A N 1
ATOM 1451 C CA . SER A 1 174 ? -5.157 -15.071 30.903 1.00 60.91 174 SER A CA 1
ATOM 1452 C C . SER A 1 174 ? -5.816 -13.732 31.279 1.00 60.91 174 SER A C 1
ATOM 1454 O O . SER A 1 174 ? -6.945 -13.703 31.766 1.00 60.91 174 SER A O 1
ATOM 1456 N N . LYS A 1 175 ? -5.152 -12.595 31.029 1.00 60.50 175 LYS A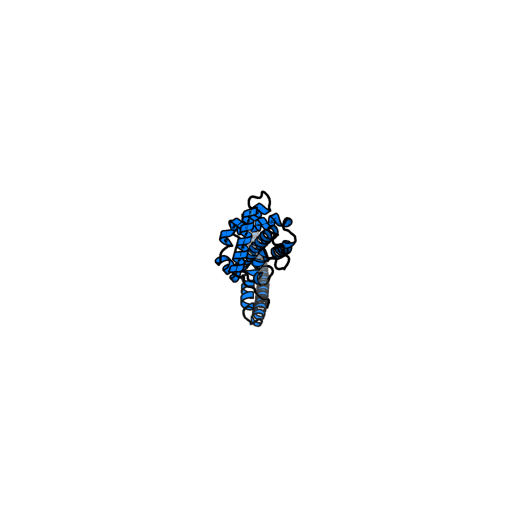 N 1
ATOM 1457 C CA . LYS A 1 175 ? -5.738 -11.258 31.227 1.00 60.50 175 LYS A CA 1
ATOM 1458 C C . LYS A 1 175 ? -6.718 -10.891 30.114 1.00 60.50 175 LYS A C 1
ATOM 1460 O O . LYS A 1 175 ? -7.676 -10.175 30.392 1.00 60.50 175 LYS A O 1
ATOM 1465 N N . VAL A 1 176 ? -6.513 -11.399 28.893 1.00 57.41 176 VAL A N 1
ATOM 1466 C CA . VAL A 1 176 ? -7.471 -11.254 27.780 1.00 57.41 176 VAL A CA 1
ATOM 1467 C C . VAL A 1 176 ? -8.766 -11.988 28.113 1.00 57.41 176 VAL A C 1
ATOM 1469 O O . VAL A 1 176 ? -9.840 -11.406 28.012 1.00 57.41 176 VAL A O 1
ATOM 1472 N N . GLU A 1 177 ? -8.657 -13.236 28.567 1.00 61.97 177 GLU A N 1
ATOM 1473 C CA . GLU A 1 177 ? -9.807 -14.064 28.940 1.00 61.97 177 GLU A CA 1
ATOM 1474 C C . GLU A 1 177 ? -10.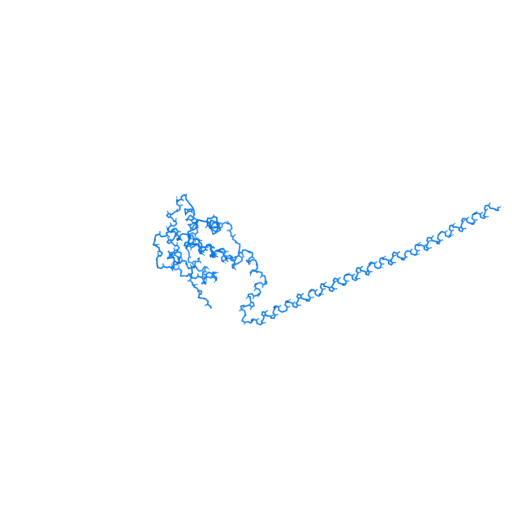599 -13.425 30.091 1.00 61.97 177 GLU A C 1
ATOM 1476 O O . GLU A 1 177 ? -11.813 -13.257 29.999 1.00 61.97 177 GLU A O 1
ATOM 1481 N N . ASN A 1 178 ? -9.905 -12.923 31.117 1.00 65.88 178 ASN A N 1
ATOM 1482 C CA . ASN A 1 178 ? -10.542 -12.178 32.204 1.00 65.88 178 ASN A CA 1
ATOM 1483 C C . ASN A 1 178 ? -11.211 -10.876 31.732 1.00 65.88 178 ASN A C 1
ATOM 1485 O O . ASN A 1 178 ? -12.291 -10.543 32.218 1.00 65.88 178 ASN A O 1
ATOM 1489 N N . PHE A 1 179 ? -10.615 -10.132 30.794 1.00 64.31 179 PHE A N 1
ATOM 1490 C CA . PHE A 1 179 ? -11.222 -8.914 30.243 1.00 64.31 179 PHE A CA 1
ATOM 1491 C C . PHE A 1 179 ? -12.494 -9.214 29.440 1.00 64.31 179 PHE A C 1
ATOM 1493 O O . PHE A 1 179 ? -13.499 -8.526 29.619 1.00 64.31 179 PHE A O 1
ATOM 1500 N N . ILE A 1 180 ? -12.468 -10.255 28.599 1.00 68.56 180 ILE A N 1
ATOM 1501 C CA . ILE A 1 180 ? -13.637 -10.709 27.833 1.00 68.56 180 ILE A CA 1
ATOM 1502 C C . ILE A 1 180 ? -14.755 -11.127 28.794 1.00 68.56 180 ILE A C 1
ATOM 1504 O O . ILE A 1 180 ? -15.855 -10.585 28.705 1.00 68.56 180 ILE A O 1
ATOM 1508 N N . ASN A 1 181 ? -14.445 -11.972 29.781 1.00 68.88 181 ASN A N 1
ATOM 1509 C CA . ASN A 1 181 ? -15.417 -12.439 30.772 1.00 68.88 181 ASN A CA 1
ATOM 1510 C C . ASN A 1 181 ? -16.007 -11.277 31.590 1.00 68.88 181 ASN A C 1
ATOM 1512 O O . ASN A 1 181 ? -17.220 -11.176 31.748 1.00 68.88 181 ASN A O 1
ATOM 1516 N N . THR A 1 182 ? -15.175 -10.330 32.043 1.00 69.06 182 THR A N 1
ATOM 1517 C CA . THR A 1 182 ? -15.653 -9.157 32.802 1.00 69.06 182 THR A CA 1
ATOM 1518 C C . THR A 1 182 ? -16.571 -8.272 31.952 1.00 69.06 182 THR A C 1
ATOM 1520 O O . THR A 1 182 ? -17.531 -7.685 32.460 1.00 69.06 182 THR A O 1
ATOM 1523 N N . ARG A 1 183 ? -16.301 -8.161 30.646 1.00 69.12 183 ARG A N 1
ATOM 1524 C CA . ARG A 1 183 ? -17.138 -7.392 29.722 1.00 69.12 183 ARG A CA 1
ATOM 1525 C C . ARG A 1 183 ? -18.478 -8.080 29.484 1.00 69.12 183 ARG A C 1
ATOM 1527 O O . ARG A 1 183 ? -19.498 -7.403 29.567 1.00 69.12 183 ARG A O 1
ATOM 1534 N N . GLU A 1 184 ? -18.487 -9.384 29.225 1.00 70.81 184 GLU A N 1
ATOM 1535 C CA . GLU A 1 184 ? -19.723 -10.163 29.081 1.00 70.81 184 GLU A CA 1
ATOM 1536 C C . GLU A 1 184 ? -20.585 -10.078 30.345 1.00 70.81 184 GLU A C 1
ATOM 1538 O O . GLU A 1 184 ? -21.781 -9.800 30.258 1.00 70.81 184 GLU A O 1
ATOM 1543 N N . GLU A 1 185 ? -19.976 -10.178 31.530 1.00 70.44 185 GLU A N 1
ATOM 1544 C CA . GLU A 1 185 ? -20.669 -9.967 32.805 1.00 70.44 185 GLU A CA 1
ATOM 1545 C C . GLU A 1 185 ? -21.239 -8.548 32.946 1.00 70.44 185 GLU A C 1
ATOM 1547 O O . GLU A 1 185 ? -22.319 -8.357 33.509 1.00 70.44 185 GLU A O 1
ATOM 1552 N N . THR A 1 186 ? -20.522 -7.534 32.456 1.00 62.66 186 THR A N 1
ATOM 1553 C CA . THR A 1 186 ? -20.969 -6.135 32.509 1.00 62.66 186 THR A CA 1
ATOM 1554 C C . THR A 1 186 ? -22.132 -5.888 31.551 1.00 62.66 186 THR A C 1
ATOM 1556 O O . THR A 1 186 ? -23.107 -5.248 31.941 1.00 62.66 186 THR A O 1
ATOM 1559 N N . ILE A 1 187 ? -22.071 -6.434 30.334 1.00 70.69 187 ILE A N 1
ATOM 1560 C CA . ILE A 1 187 ? -23.166 -6.379 29.356 1.00 70.69 187 ILE A CA 1
ATOM 1561 C C . ILE A 1 187 ? -24.405 -7.078 29.926 1.00 70.69 187 ILE A C 1
ATOM 1563 O O . ILE A 1 187 ? -25.475 -6.476 29.967 1.00 70.69 187 ILE A O 1
ATOM 1567 N N . ALA A 1 188 ? -24.251 -8.279 30.491 1.00 74.25 188 ALA A N 1
ATOM 1568 C CA . ALA A 1 188 ? -25.352 -9.005 31.124 1.00 74.25 188 ALA A CA 1
ATOM 1569 C C . ALA A 1 188 ? -25.986 -8.223 32.294 1.00 74.25 188 ALA A C 1
ATOM 1571 O O . ALA A 1 188 ? -27.210 -8.221 32.463 1.00 74.25 188 ALA A O 1
ATOM 1572 N N . LYS A 1 189 ? -25.177 -7.516 33.098 1.00 71.81 189 LYS A N 1
ATOM 1573 C CA . LYS A 1 189 ? -25.672 -6.635 34.172 1.00 71.81 189 LYS A CA 1
ATOM 1574 C C . LYS A 1 189 ? -26.432 -5.424 33.629 1.00 71.81 189 LYS A C 1
ATOM 1576 O O . LYS A 1 189 ? -27.466 -5.079 34.196 1.00 71.81 189 LYS A O 1
ATOM 1581 N N . ILE A 1 190 ? -25.960 -4.807 32.544 1.00 69.81 190 ILE A N 1
ATOM 1582 C CA . ILE A 1 190 ? -26.651 -3.692 31.875 1.00 69.81 190 ILE A CA 1
ATOM 1583 C C . ILE A 1 190 ? -28.001 -4.155 31.320 1.00 69.81 190 ILE A C 1
ATOM 1585 O O . ILE A 1 190 ? -29.010 -3.492 31.551 1.00 69.81 190 ILE A O 1
ATOM 1589 N N . ASP A 1 191 ? -28.047 -5.310 30.660 1.00 76.94 191 ASP A N 1
ATOM 1590 C CA . ASP A 1 191 ? -29.292 -5.874 30.134 1.00 76.94 191 ASP A CA 1
ATOM 1591 C C . ASP A 1 191 ? -30.283 -6.197 31.258 1.00 76.94 191 ASP A C 1
ATOM 1593 O O . ASP A 1 191 ? -31.472 -5.888 31.159 1.00 76.94 191 ASP A O 1
ATOM 1597 N N . THR A 1 192 ? -29.790 -6.738 32.375 1.00 81.88 192 THR A N 1
ATOM 1598 C CA . THR A 1 192 ? -30.608 -6.980 33.573 1.00 81.88 192 THR A CA 1
ATOM 1599 C C . THR A 1 192 ? -31.164 -5.671 34.137 1.00 81.88 192 THR A C 1
ATOM 1601 O O . THR A 1 192 ? -32.360 -5.577 34.404 1.00 81.88 192 THR A O 1
ATOM 1604 N N . TRP A 1 193 ? -30.332 -4.634 34.264 1.00 73.50 193 TRP A N 1
ATOM 1605 C CA . TRP A 1 193 ? -30.762 -3.312 34.726 1.00 73.50 193 TRP A CA 1
ATOM 1606 C C . TRP A 1 193 ? -31.792 -2.663 33.805 1.00 73.50 193 TRP A C 1
ATOM 1608 O O . TRP A 1 193 ? -32.772 -2.107 34.297 1.00 73.50 193 TRP A O 1
ATOM 1618 N N . ASN A 1 194 ? -31.612 -2.754 32.488 1.00 76.19 194 ASN A N 1
ATOM 1619 C CA . ASN A 1 194 ? -32.567 -2.221 31.518 1.00 76.19 194 ASN A CA 1
ATOM 1620 C C . ASN A 1 194 ? -33.920 -2.937 31.608 1.00 76.19 194 ASN A C 1
ATOM 1622 O O . ASN A 1 194 ? -34.967 -2.290 31.565 1.00 76.19 194 ASN A O 1
ATOM 1626 N N . ASN A 1 195 ? -33.911 -4.260 31.791 1.00 83.19 195 ASN A N 1
ATOM 1627 C CA . ASN A 1 195 ? -35.132 -5.037 31.992 1.00 83.19 195 ASN A CA 1
ATOM 1628 C C . ASN A 1 195 ? -35.840 -4.652 33.299 1.00 83.19 195 ASN A C 1
ATOM 1630 O O . ASN A 1 195 ? -37.030 -4.341 33.278 1.00 83.19 195 ASN A O 1
ATOM 1634 N N . GLU A 1 196 ? -35.112 -4.575 34.417 1.00 84.00 196 GLU A N 1
ATOM 1635 C CA . GLU A 1 196 ? -35.673 -4.133 35.700 1.00 84.00 196 GLU A CA 1
ATOM 1636 C C . GLU A 1 196 ? -36.219 -2.701 35.643 1.00 84.00 196 GLU A C 1
ATOM 1638 O O . GLU A 1 196 ? -37.248 -2.396 36.251 1.00 84.00 196 GLU A O 1
ATOM 1643 N N . PHE A 1 197 ? -35.530 -1.809 34.930 1.00 80.31 197 PHE A N 1
ATOM 1644 C CA . PHE A 1 197 ? -35.957 -0.428 34.750 1.00 80.31 197 PHE A CA 1
ATOM 1645 C C . PHE A 1 197 ? -37.263 -0.355 33.954 1.00 80.31 197 PHE A C 1
ATOM 1647 O O . PHE A 1 197 ? -38.211 0.285 34.408 1.00 80.31 197 PHE A O 1
ATOM 1654 N N . ASN A 1 198 ? -37.351 -1.081 32.837 1.00 84.88 198 ASN A N 1
ATOM 1655 C CA . ASN A 1 198 ? -38.566 -1.170 32.027 1.00 84.88 198 ASN A CA 1
ATOM 1656 C C . ASN A 1 198 ? -39.745 -1.761 32.811 1.00 84.88 198 ASN A C 1
ATOM 1658 O O . ASN A 1 198 ? -40.878 -1.291 32.687 1.00 84.88 198 ASN A O 1
ATOM 1662 N N . ASP A 1 199 ? -39.509 -2.777 33.638 1.00 87.25 199 ASP A N 1
ATOM 1663 C CA . ASP A 1 199 ? -40.564 -3.376 34.456 1.00 87.25 199 ASP A CA 1
ATOM 1664 C C . ASP A 1 199 ? -41.057 -2.417 35.547 1.00 87.25 199 ASP A C 1
ATOM 1666 O O . ASP A 1 199 ? -42.267 -2.298 35.777 1.00 87.25 199 ASP A O 1
ATOM 1670 N N . LYS A 1 200 ? -40.147 -1.657 36.170 1.00 84.25 200 LYS A N 1
ATOM 1671 C CA . LYS A 1 200 ? -40.509 -0.586 37.110 1.00 84.25 200 LYS A CA 1
ATOM 1672 C C . LYS A 1 200 ? -41.260 0.546 36.417 1.00 84.25 200 LYS A C 1
ATOM 1674 O O . LYS A 1 200 ? -42.250 1.027 36.963 1.00 84.25 200 LYS A O 1
ATOM 1679 N N . GLU A 1 201 ? -40.848 0.942 35.217 1.00 84.25 201 GLU A N 1
ATOM 1680 C CA . GLU A 1 201 ? -41.537 1.962 34.426 1.00 84.25 201 GLU A CA 1
ATOM 1681 C C . GLU A 1 201 ? -42.969 1.527 34.085 1.00 84.25 201 GLU A C 1
ATOM 1683 O O . GLU A 1 201 ? -43.920 2.277 34.319 1.00 84.25 201 GLU A O 1
ATOM 1688 N N . LYS A 1 202 ? -43.159 0.281 33.630 1.00 88.12 202 LYS A N 1
ATOM 1689 C CA . LYS A 1 202 ? -44.493 -0.298 33.403 1.00 88.12 202 LYS A CA 1
ATOM 1690 C C . LYS A 1 202 ? -45.336 -0.300 34.674 1.00 88.12 202 LYS A C 1
ATOM 1692 O O . LYS A 1 202 ? -46.511 0.062 34.624 1.00 88.12 202 LYS A O 1
ATOM 1697 N N . ALA A 1 203 ? -44.757 -0.684 35.812 1.00 84.12 203 ALA A N 1
ATOM 1698 C CA . ALA A 1 203 ? -45.462 -0.680 37.091 1.00 84.12 203 ALA A CA 1
ATOM 1699 C C . ALA A 1 203 ? -45.908 0.737 37.491 1.00 84.12 203 ALA A C 1
ATOM 1701 O O . ALA A 1 203 ? -47.053 0.922 37.908 1.00 84.12 203 ALA A O 1
ATOM 1702 N N . VAL A 1 204 ? -45.040 1.739 37.313 1.00 83.50 204 VAL A N 1
ATOM 1703 C CA . VAL A 1 204 ? -45.339 3.152 37.590 1.00 83.50 204 VAL A CA 1
ATOM 1704 C C . VAL A 1 204 ? -46.422 3.687 36.655 1.00 83.50 204 VAL A C 1
ATOM 1706 O O . VAL A 1 204 ? -47.361 4.328 37.125 1.00 83.50 204 VAL A O 1
ATOM 1709 N N . ASN A 1 205 ? -46.349 3.392 35.358 1.00 85.50 205 ASN A N 1
ATOM 1710 C CA . ASN A 1 205 ? -47.367 3.812 34.394 1.00 85.50 205 ASN A CA 1
ATOM 1711 C C . ASN A 1 205 ? -48.733 3.182 34.700 1.00 85.50 205 ASN A C 1
ATOM 1713 O O . ASN A 1 205 ? -49.745 3.879 34.706 1.00 85.50 205 ASN A O 1
ATOM 1717 N N . ASN A 1 206 ? -48.764 1.904 35.076 1.00 86.88 206 ASN A N 1
ATOM 1718 C CA . ASN A 1 206 ? -49.993 1.222 35.483 1.00 86.88 206 ASN A CA 1
ATOM 1719 C C . ASN A 1 206 ? -50.565 1.806 36.794 1.00 86.88 206 ASN A C 1
ATOM 1721 O O . ASN A 1 206 ? -51.770 2.017 36.928 1.00 86.88 206 ASN A O 1
ATOM 1725 N N . LEU A 1 207 ? -49.706 2.146 37.762 1.00 83.69 207 LEU A N 1
ATOM 1726 C CA . LEU A 1 207 ? -50.102 2.879 38.973 1.00 83.69 207 LEU A CA 1
ATOM 1727 C C . LEU A 1 207 ? -50.691 4.255 38.643 1.00 83.69 207 LEU A C 1
ATOM 1729 O O . LEU A 1 207 ? -51.719 4.625 39.209 1.00 83.69 207 LEU A O 1
ATOM 1733 N N . LYS A 1 208 ? -50.076 4.989 37.713 1.00 82.75 208 LYS A N 1
ATOM 1734 C CA . LYS A 1 208 ? -50.561 6.288 37.237 1.00 82.75 208 LYS A CA 1
ATOM 1735 C C . LYS A 1 208 ? -51.941 6.167 36.588 1.00 82.75 208 LYS A C 1
ATOM 1737 O O . LYS A 1 208 ? -52.838 6.924 36.944 1.00 82.75 208 LYS A O 1
ATOM 1742 N N . GLU A 1 209 ? -52.144 5.192 35.705 1.00 82.38 209 GLU A N 1
ATOM 1743 C CA . GLU A 1 209 ? -53.446 4.928 35.075 1.00 82.38 209 GLU A CA 1
ATOM 1744 C C . GLU A 1 209 ? -54.525 4.562 36.101 1.00 82.38 209 GLU A C 1
ATOM 1746 O O . GLU A 1 209 ? -55.643 5.084 36.051 1.00 82.38 209 GLU A O 1
ATOM 1751 N N . LYS A 1 210 ? -54.192 3.719 37.087 1.00 80.88 210 LYS A N 1
ATOM 1752 C CA . LYS A 1 210 ? -55.104 3.387 38.192 1.00 80.88 210 LYS A CA 1
ATOM 1753 C C . LYS A 1 210 ? -55.457 4.614 39.027 1.00 80.88 210 LYS A C 1
ATOM 1755 O O . LYS A 1 210 ? -56.621 4.784 39.377 1.00 80.88 210 LYS A O 1
ATOM 1760 N N . LEU A 1 211 ? -54.487 5.473 39.336 1.00 75.94 211 LEU A N 1
ATOM 1761 C CA . LEU A 1 211 ? -54.717 6.706 40.093 1.00 75.94 211 LEU A CA 1
ATOM 1762 C C . LEU A 1 211 ? -55.612 7.692 39.334 1.00 75.94 211 LEU A C 1
ATOM 1764 O O . LEU A 1 211 ? -56.524 8.252 39.937 1.00 75.94 211 LEU A O 1
ATOM 1768 N N . GLU A 1 212 ? -55.415 7.863 38.027 1.00 74.56 212 GLU A N 1
ATOM 1769 C CA . GLU A 1 212 ? -56.307 8.684 37.194 1.00 74.56 212 GLU A CA 1
ATOM 1770 C C . GLU A 1 212 ? -57.718 8.081 37.107 1.00 74.56 212 GLU A C 1
ATOM 1772 O O . GLU A 1 212 ? -58.710 8.801 37.222 1.00 74.56 212 GLU A O 1
ATOM 1777 N N . THR A 1 213 ? -57.828 6.753 37.019 1.00 71.56 213 THR A N 1
ATOM 1778 C CA . THR A 1 213 ? -59.121 6.049 37.066 1.00 71.56 213 THR A CA 1
ATOM 1779 C C . THR A 1 213 ? -59.831 6.275 38.402 1.00 71.56 213 THR A C 1
ATOM 1781 O O . THR A 1 213 ? -61.021 6.589 38.428 1.00 71.56 213 THR A O 1
ATOM 1784 N N . TYR A 1 214 ? -59.113 6.175 39.525 1.00 65.06 214 TYR A N 1
ATOM 1785 C CA . TYR A 1 214 ? -59.672 6.473 40.843 1.00 65.06 214 TYR A CA 1
ATOM 1786 C C . TYR A 1 214 ? -60.069 7.941 40.973 1.00 65.06 214 TYR A C 1
ATOM 1788 O O . TYR A 1 214 ? -61.144 8.225 41.487 1.00 65.06 214 TYR A O 1
ATOM 1796 N N . LYS A 1 215 ? -59.264 8.879 40.469 1.00 62.97 215 LYS A N 1
ATOM 1797 C CA . LYS A 1 215 ? -59.583 10.312 40.459 1.00 62.97 215 LYS A CA 1
ATOM 1798 C C . LYS A 1 215 ? -60.856 10.612 39.660 1.00 62.97 215 LYS A C 1
ATOM 1800 O O . LYS A 1 215 ? -61.689 11.383 40.128 1.00 62.97 215 LYS A O 1
ATOM 1805 N N . ALA A 1 216 ? -61.046 9.959 38.512 1.00 59.97 216 ALA A N 1
ATOM 1806 C CA . ALA A 1 216 ? -62.290 10.023 37.748 1.00 59.97 216 ALA A CA 1
ATOM 1807 C C . ALA A 1 216 ? -63.464 9.374 38.502 1.00 59.97 216 ALA A C 1
ATOM 1809 O O . ALA A 1 216 ? -64.567 9.914 38.501 1.00 59.97 216 ALA A O 1
ATOM 1810 N N . GLY A 1 217 ? -63.223 8.262 39.202 1.00 57.72 217 GLY A N 1
ATOM 1811 C CA . GLY A 1 217 ? -64.202 7.626 40.083 1.00 57.72 217 GLY A CA 1
ATOM 1812 C C . GLY A 1 217 ? -64.632 8.534 41.239 1.00 57.72 217 GLY A C 1
ATOM 1813 O O . GLY A 1 217 ? -65.816 8.654 41.513 1.00 57.72 217 GLY A O 1
ATOM 1814 N N . PHE A 1 218 ? -63.711 9.265 41.869 1.00 54.72 218 PHE A N 1
ATOM 1815 C CA . PHE A 1 218 ? -63.994 10.173 42.988 1.00 54.72 218 PHE A CA 1
ATOM 1816 C C . PHE A 1 218 ? -64.768 11.458 42.611 1.00 54.72 218 PHE A C 1
ATOM 1818 O O . PHE A 1 218 ? -65.134 12.225 43.506 1.00 54.72 218 PHE A O 1
ATOM 1825 N N . ASN A 1 219 ? -65.164 11.650 41.341 1.00 56.41 219 ASN A N 1
ATOM 1826 C CA . ASN A 1 219 ? -66.193 12.633 40.949 1.00 56.41 219 ASN A CA 1
ATOM 1827 C C . ASN A 1 219 ? -67.571 12.395 41.607 1.00 56.41 219 ASN A C 1
ATOM 1829 O O . ASN A 1 219 ? -68.486 13.200 41.425 1.00 56.41 219 ASN A O 1
ATOM 1833 N N . PHE A 1 220 ? -67.730 11.353 42.431 1.00 57.12 220 PHE A N 1
ATOM 1834 C CA . PHE A 1 220 ? -68.856 11.209 43.355 1.00 57.12 220 PHE A CA 1
ATOM 1835 C C . PHE A 1 220 ? -69.077 12.430 44.260 1.00 57.12 220 PHE A C 1
ATOM 1837 O O . PHE A 1 220 ? -70.221 12.695 44.617 1.00 57.12 220 PHE A O 1
ATOM 1844 N N . VAL A 1 221 ? -68.042 13.217 44.587 1.00 59.62 221 VAL A N 1
ATOM 1845 C CA . VAL A 1 221 ? -68.221 14.475 45.341 1.00 59.62 221 VAL A CA 1
ATOM 1846 C C . VAL A 1 221 ? -68.961 15.524 44.501 1.00 59.62 221 VAL A C 1
ATOM 1848 O O . VAL A 1 221 ? -69.876 16.175 45.002 1.00 59.62 221 VAL A O 1
ATOM 1851 N N . GLY A 1 222 ? -68.631 15.635 43.210 1.00 62.28 222 GLY A N 1
ATOM 1852 C CA . GLY A 1 222 ? -69.340 16.509 42.269 1.00 62.28 222 GLY A CA 1
ATOM 1853 C C . GLY A 1 222 ? -70.772 16.038 42.001 1.00 62.28 222 GLY A C 1
ATOM 1854 O O . GLY A 1 222 ? -71.693 16.850 41.981 1.00 62.28 222 GLY A O 1
ATOM 1855 N N . LEU A 1 223 ? -70.987 14.721 41.892 1.00 66.94 223 LEU A N 1
ATOM 1856 C CA . LEU A 1 223 ? -72.330 14.137 41.789 1.00 66.94 223 LEU A CA 1
ATOM 1857 C C . LEU A 1 223 ? -73.156 14.376 43.060 1.00 66.94 223 LEU A C 1
ATOM 1859 O O . LEU A 1 223 ? -74.314 14.766 42.960 1.00 66.94 223 LEU A O 1
ATOM 1863 N N . TYR A 1 224 ? -72.579 14.201 44.251 1.00 69.44 224 TYR A N 1
ATOM 1864 C CA . TYR A 1 224 ? -73.257 14.467 45.523 1.00 69.44 224 TYR A CA 1
ATOM 1865 C C . TYR A 1 224 ? -73.648 15.943 45.669 1.00 69.44 224 TYR A C 1
ATOM 1867 O O . TYR A 1 224 ? -74.768 16.247 46.088 1.00 69.44 224 TYR A O 1
ATOM 1875 N N . GLN A 1 225 ? -72.762 16.867 45.281 1.00 70.81 225 GLN A N 1
ATOM 1876 C CA . GLN A 1 225 ? -73.076 18.296 45.225 1.00 70.81 225 GLN A CA 1
ATOM 1877 C C . GLN A 1 225 ? -74.201 18.585 44.224 1.00 70.81 225 GLN A C 1
ATOM 1879 O O . GLN A 1 225 ? -75.145 19.294 44.569 1.00 70.81 225 GLN A O 1
ATOM 1884 N N . GLY A 1 226 ? -74.160 17.977 43.034 1.00 75.69 226 GLY A N 1
ATOM 1885 C CA . GLY A 1 226 ? -75.226 18.081 42.037 1.00 75.69 226 GLY A CA 1
ATOM 1886 C C . GLY A 1 226 ? -76.577 17.578 42.554 1.00 75.69 226 GLY A C 1
ATOM 1887 O O . GLY A 1 226 ? -77.573 18.288 42.445 1.00 75.69 226 GLY A O 1
ATOM 1888 N N . PHE A 1 227 ? -76.622 16.402 43.192 1.00 80.62 227 PHE A N 1
ATOM 1889 C CA . PHE A 1 227 ? -77.848 15.861 43.793 1.00 80.62 227 PHE A CA 1
ATOM 1890 C C . PHE A 1 227 ? -78.365 16.722 44.953 1.00 80.62 227 PHE A C 1
ATOM 1892 O O . PHE A 1 227 ? -79.575 16.903 45.087 1.00 80.62 227 PHE A O 1
ATOM 1899 N N . SER A 1 228 ? -77.466 17.289 45.762 1.00 79.00 228 SER A N 1
ATOM 1900 C CA . SER A 1 228 ? -77.833 18.192 46.861 1.00 79.00 228 SER A CA 1
ATOM 1901 C C . SER A 1 228 ? -78.467 19.487 46.341 1.00 79.00 228 SER A C 1
ATOM 1903 O O . SER A 1 228 ? -79.523 19.888 46.826 1.00 79.00 228 SER A O 1
ATOM 1905 N N . GLN A 1 229 ? -77.889 20.096 45.301 1.00 83.56 229 GLN A N 1
ATOM 1906 C CA . GLN A 1 229 ? -78.445 21.293 44.657 1.00 83.56 229 GLN A CA 1
ATOM 1907 C C . GLN A 1 229 ? -79.787 21.013 43.970 1.00 83.56 229 GLN A C 1
ATOM 1909 O O . GLN A 1 229 ? -80.706 21.830 44.048 1.00 83.56 229 GLN A O 1
ATOM 1914 N N . LEU A 1 230 ? -79.929 19.847 43.331 1.00 83.81 230 LEU A N 1
ATOM 1915 C CA . LEU A 1 230 ? -81.181 19.442 42.691 1.00 83.81 230 LEU A CA 1
ATOM 1916 C C . LEU A 1 230 ? -82.311 19.292 43.718 1.00 83.81 230 LEU A C 1
ATOM 1918 O O . LEU A 1 230 ? -83.439 19.716 43.468 1.00 83.81 230 LEU A O 1
ATOM 1922 N N . LYS A 1 231 ? -81.994 18.725 44.889 1.00 83.69 231 LYS A N 1
ATOM 1923 C CA . LYS A 1 231 ? -82.926 18.604 46.012 1.00 83.69 231 LYS A CA 1
ATOM 1924 C C . LYS A 1 231 ? -83.373 19.976 46.520 1.00 83.69 231 LYS A C 1
ATOM 1926 O O . LYS A 1 231 ? -84.571 20.213 46.609 1.00 83.69 231 LYS A O 1
ATOM 1931 N N . GLU A 1 232 ? -82.441 20.894 46.777 1.00 84.94 232 GLU A N 1
ATOM 1932 C CA . GLU A 1 232 ? -82.778 22.255 47.226 1.00 84.94 232 GLU A CA 1
ATOM 1933 C C . GLU A 1 232 ? -83.666 23.005 46.225 1.00 84.94 232 GLU A C 1
ATOM 1935 O O . GLU A 1 232 ? -84.599 23.708 46.618 1.00 84.94 232 GLU A O 1
ATOM 1940 N N . HIS A 1 233 ? -83.398 22.854 44.925 1.00 84.88 233 HIS A N 1
ATOM 1941 C CA . HIS A 1 233 ? -84.239 23.440 43.884 1.00 84.88 233 HIS A CA 1
ATOM 1942 C C . HIS A 1 233 ? -85.655 22.857 43.898 1.00 84.88 233 HIS A C 1
ATOM 1944 O O . HIS A 1 233 ? -86.625 23.611 43.811 1.00 84.88 233 HIS A O 1
ATOM 1950 N N . LYS A 1 234 ? -85.783 21.535 44.057 1.00 83.19 234 LYS A N 1
ATOM 1951 C CA . LYS A 1 234 ? -87.085 20.866 44.144 1.00 83.19 234 LYS A CA 1
ATOM 1952 C C . LYS A 1 234 ? -87.875 21.273 45.383 1.00 83.19 234 LYS A C 1
ATOM 1954 O O . LYS A 1 234 ? -89.077 21.502 45.275 1.00 83.19 234 LYS A O 1
ATOM 1959 N N . ASP A 1 235 ? -87.210 21.414 46.524 1.00 83.62 235 ASP A N 1
ATOM 1960 C CA . ASP A 1 235 ? -87.846 21.853 47.768 1.00 83.62 235 ASP A CA 1
ATOM 1961 C C . ASP A 1 235 ? -88.359 23.301 47.646 1.00 83.62 235 ASP A C 1
ATOM 1963 O O . ASP A 1 235 ? -89.472 23.599 48.083 1.00 83.62 235 ASP A O 1
ATOM 1967 N N . LYS A 1 236 ? -87.609 24.187 46.970 1.00 83.50 236 LYS A N 1
ATOM 1968 C CA . LYS A 1 236 ? -88.053 25.559 46.654 1.00 83.50 236 LYS A CA 1
ATOM 1969 C C . LYS A 1 236 ? -89.220 25.603 45.668 1.00 83.50 236 LYS A C 1
ATOM 1971 O O . LYS A 1 236 ? -90.130 26.414 45.831 1.00 83.50 236 LYS A O 1
ATOM 1976 N N . GLU A 1 237 ? -89.216 24.757 44.638 1.00 79.94 237 GLU A N 1
ATOM 1977 C CA . GLU A 1 237 ? -90.370 24.625 43.738 1.00 79.94 237 GLU A CA 1
ATOM 1978 C C . GLU A 1 237 ? -91.614 24.174 44.503 1.00 79.94 237 GLU A C 1
ATOM 1980 O O . GLU A 1 237 ? -92.685 24.745 44.317 1.00 79.94 237 GLU A O 1
ATOM 1985 N N . LEU A 1 238 ? -91.469 23.188 45.392 1.00 80.69 238 LEU A N 1
ATOM 1986 C CA . LEU A 1 238 ? -92.564 22.678 46.208 1.00 80.69 238 LEU A CA 1
ATOM 1987 C C . LEU A 1 238 ? -93.104 23.749 47.167 1.00 80.69 238 LEU A C 1
ATOM 1989 O O . LEU A 1 238 ? -94.318 23.904 47.287 1.00 80.69 238 LEU A O 1
ATOM 1993 N N . SER A 1 239 ? -92.227 24.525 47.817 1.00 74.38 239 SER A N 1
ATOM 1994 C CA . SER A 1 239 ? -92.659 25.631 48.678 1.00 74.38 239 SER A CA 1
ATOM 1995 C C . SER A 1 239 ? -93.380 26.717 47.885 1.00 74.38 239 SER A C 1
AT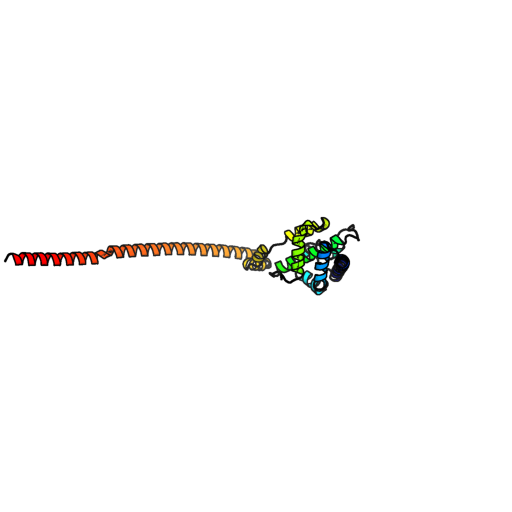OM 1997 O O . SER A 1 239 ? -94.426 27.190 48.316 1.00 74.38 239 SER A O 1
ATOM 1999 N N . ASN A 1 240 ? -92.871 27.078 46.705 1.00 72.12 240 ASN A N 1
ATOM 2000 C CA . ASN A 1 240 ? -93.496 28.087 45.851 1.00 72.12 240 ASN A CA 1
ATOM 2001 C C . ASN A 1 240 ? -94.844 27.612 45.289 1.00 72.12 240 ASN A C 1
ATOM 2003 O O . ASN A 1 240 ? -95.785 28.399 45.229 1.00 72.12 240 ASN A O 1
ATOM 2007 N N . ALA A 1 241 ? -94.962 26.330 44.935 1.00 68.69 241 ALA A N 1
ATOM 2008 C CA . ALA A 1 241 ? -96.225 25.728 44.523 1.00 68.69 241 ALA A CA 1
ATOM 2009 C C . ALA A 1 241 ? -97.246 25.725 45.671 1.00 68.69 241 ALA A C 1
ATOM 2011 O O . ALA A 1 241 ? -98.400 26.076 45.455 1.00 68.69 241 ALA A O 1
ATOM 2012 N N . ASN A 1 242 ? -96.827 25.415 46.902 1.00 61.06 242 ASN A N 1
ATOM 2013 C CA . ASN A 1 242 ? -97.706 25.460 48.074 1.00 61.06 242 ASN A CA 1
ATOM 2014 C C . ASN A 1 242 ? -98.153 26.886 48.445 1.00 61.06 242 ASN A C 1
ATOM 2016 O O . ASN A 1 242 ? -99.235 27.049 48.999 1.00 61.06 242 ASN A O 1
ATOM 2020 N N . ILE A 1 243 ? -97.364 27.915 48.120 1.00 59.31 243 ILE A N 1
ATOM 2021 C CA . ILE A 1 243 ? -97.731 29.327 48.332 1.00 59.31 243 ILE A CA 1
ATOM 2022 C C . ILE A 1 243 ? -98.760 29.814 47.293 1.00 59.31 243 ILE A C 1
ATOM 2024 O O . ILE A 1 243 ? -99.523 30.720 47.590 1.00 59.31 243 ILE A O 1
ATOM 2028 N N . GLN A 1 244 ? -98.840 29.211 46.100 1.00 56.47 244 GLN A N 1
ATOM 2029 C CA . GLN A 1 244 ? -99.831 29.584 45.072 1.00 56.47 244 GLN A CA 1
ATOM 2030 C C . GLN A 1 244 ? -101.257 29.056 45.333 1.00 56.47 244 GLN A C 1
ATOM 2032 O O . GLN A 1 244 ? -102.179 29.448 44.619 1.00 56.47 244 GLN A O 1
ATOM 2037 N N . TYR A 1 245 ? -101.448 28.182 46.328 1.00 50.00 245 TYR A N 1
ATOM 2038 C CA . TYR A 1 245 ? -102.753 27.617 46.708 1.00 50.00 245 TYR A CA 1
ATOM 2039 C C . TYR A 1 245 ? -103.298 28.155 48.050 1.00 50.00 245 TYR A C 1
ATOM 2041 O O . TYR A 1 245 ? -104.277 27.612 48.567 1.00 50.00 245 TYR A O 1
ATOM 2049 N N . TYR A 1 246 ? -102.698 29.226 48.583 1.00 45.59 246 TYR A N 1
ATOM 2050 C CA . TYR A 1 246 ? -103.198 30.039 49.702 1.00 45.59 246 TYR A CA 1
ATOM 2051 C C . TYR A 1 246 ? -103.421 31.484 49.252 1.00 45.59 246 TYR A C 1
ATOM 2053 O O . TYR A 1 246 ? -104.346 32.119 49.805 1.00 45.59 246 TYR A O 1
#

Organism: NCBI:txid2665161

Secondary structure (DSSP, 8-state):
--------HHHHHHHHHHHHHHHHHHTT-SSHHHHHHHHHHHTHHHHSSHHHHHHHHHH-TTGGG-GGG-HHHHHHTTSTT--TT-HHHHHHHHHHHHHHHHHHHHHHHTPPP-TTSHHHHHHHHHHHTGGGS-HHHHHHHHHHHHS--HHHHHHHTSHHHHHHHHHHHSS-HHHHHHHHHHHHHHHHHHHHHHHHHHHHHHHHHHHHHHHHHHHHHTTHHHHHHHHHHHHHHHHHHHHHHHHTT-

Sequence (246 aa):
MEEKFTFDVVGSLNAIRKILDIAEQYKDRNDWMGELATRLIDLKLDVHSESYINSLNRNLITCRSFKGLDIERAWDGGVKGFSEKQDIHRLQRLALFLVIYEREIIFRNNQRVDQGSNFYFLDQFVRHQRDKFEDESYWCLELLDDMPTYIMQEEFHSEHALALSKVMSSTDISKVENFINTREETIAKIDTWNNEFNDKEKAVNNLKEKLETYKAGFNFVGLYQGFSQLKEHKDKELSNANIQYY

Radius of gyration: 39.69 Å; chains: 1; bounding box: 124×47×76 Å

pLDDT: mean 79.75, std 13.36, range [44.62, 97.31]

Foldseek 3Di:
DFDQDAADLVLLLVLLVVLLVLLVVLLPDPDLSVVLSVLSVLCCVVCNDSVNSVVLRVQVPPVSSPPQLHSNCLQVVPDDPPDNPPSSSSSLQNLLSLLQSVLSNCLRVVHDDDCPDSSVVSNVSCVVCVVVHDPSNVVSVVVVVVPDDPVVSCVCPPPVNVVLVVVVVVPPVVVVVVVVVVVVVVVVVVVVVVVVVVVVVVVVVVVVVVVVVVVVVVCVVVVVVVVVVVVVVVVVVVVVVVVVVD